Protein AF-A0A925AYR2-F1 (afdb_monomer_lite)

Structure (mmCIF, N/CA/C/O backbone):
data_AF-A0A925AYR2-F1
#
_entry.id   AF-A0A925AYR2-F1
#
loop_
_atom_site.group_PDB
_atom_site.id
_atom_site.type_symbol
_atom_site.label_atom_id
_atom_site.label_alt_id
_atom_site.label_comp_id
_atom_site.label_asym_id
_atom_site.label_entity_id
_atom_site.label_seq_id
_atom_site.pdbx_PDB_ins_code
_atom_site.Cartn_x
_atom_site.Cartn_y
_atom_site.Cartn_z
_atom_site.occupancy
_atom_site.B_iso_or_equiv
_atom_site.auth_seq_id
_atom_site.auth_comp_id
_atom_site.auth_asym_id
_atom_site.auth_atom_id
_atom_site.pdbx_PDB_model_num
ATOM 1 N N . MET A 1 1 ? -39.531 -28.538 36.453 1.00 44.72 1 MET A N 1
ATOM 2 C CA . MET A 1 1 ? -38.332 -28.520 35.586 1.00 44.72 1 MET A CA 1
ATOM 3 C C . MET A 1 1 ? -38.176 -27.113 35.018 1.00 44.72 1 MET A C 1
ATOM 5 O O . MET A 1 1 ? -39.022 -26.696 34.241 1.00 44.72 1 MET A O 1
ATOM 9 N N . ARG A 1 2 ? -37.193 -26.327 35.484 1.00 46.81 2 ARG A N 1
ATOM 10 C CA . ARG A 1 2 ? -36.932 -24.980 34.941 1.00 46.81 2 ARG A CA 1
ATOM 11 C C . ARG A 1 2 ? -36.173 -25.132 33.625 1.00 46.81 2 ARG A C 1
ATOM 13 O O . ARG A 1 2 ? -35.114 -25.751 33.611 1.00 46.81 2 ARG A O 1
ATOM 20 N N . ASN A 1 3 ? -36.725 -24.578 32.551 1.00 52.91 3 ASN A N 1
ATOM 21 C CA . ASN A 1 3 ? -36.066 -24.491 31.253 1.00 52.91 3 ASN A CA 1
ATOM 22 C C . ASN A 1 3 ? -34.772 -23.679 31.442 1.00 52.91 3 ASN A C 1
ATOM 24 O O . ASN A 1 3 ? -34.843 -22.484 31.739 1.00 52.91 3 ASN A O 1
ATOM 28 N N . LYS A 1 4 ? -33.599 -24.326 31.373 1.00 63.66 4 LYS A N 1
ATOM 29 C CA . LYS A 1 4 ? -32.312 -23.621 31.384 1.00 63.66 4 LYS A CA 1
ATOM 30 C C . LYS A 1 4 ? -32.277 -22.777 30.114 1.00 63.66 4 LYS A C 1
ATOM 32 O O . LYS A 1 4 ? -32.121 -23.319 29.027 1.00 63.66 4 LYS A O 1
ATOM 37 N N . ARG A 1 5 ? -32.485 -21.464 30.242 1.00 74.88 5 ARG A N 1
ATOM 38 C CA . ARG A 1 5 ? -32.258 -20.534 29.134 1.00 74.88 5 ARG A CA 1
ATOM 39 C C . ARG A 1 5 ? -30.766 -20.588 28.815 1.00 74.88 5 ARG A C 1
ATOM 41 O O . ARG A 1 5 ? -29.964 -20.076 29.587 1.00 74.88 5 ARG A O 1
ATOM 48 N N . SER A 1 6 ? -30.402 -21.260 27.730 1.00 84.00 6 SER A N 1
ATOM 49 C CA . SER A 1 6 ? -29.038 -21.253 27.212 1.00 84.00 6 SER A CA 1
ATOM 50 C C . SER A 1 6 ? -28.764 -19.907 26.547 1.00 84.00 6 SER A C 1
ATOM 52 O O . SER A 1 6 ? -29.567 -19.436 25.738 1.00 84.00 6 SER A O 1
ATOM 54 N N . VAL A 1 7 ? -27.641 -19.286 26.890 1.00 90.50 7 VAL A N 1
ATOM 55 C CA . VAL A 1 7 ? -27.120 -18.092 26.214 1.00 90.50 7 VAL A CA 1
ATOM 56 C C . VAL A 1 7 ? -26.143 -18.574 25.149 1.00 90.50 7 VAL A C 1
ATOM 58 O O . VAL A 1 7 ? -25.320 -19.442 25.430 1.00 90.50 7 VAL A O 1
ATOM 61 N N . SER A 1 8 ? -26.269 -18.072 23.920 1.00 95.00 8 SER A N 1
ATOM 62 C CA . SER A 1 8 ? -25.309 -18.378 22.857 1.00 95.00 8 SER A CA 1
ATOM 63 C C . SER A 1 8 ? -23.965 -17.702 23.142 1.00 95.00 8 SER A C 1
ATOM 65 O O . SER A 1 8 ? -23.927 -16.645 23.769 1.00 95.00 8 SER A O 1
ATOM 67 N N . SER A 1 9 ? -22.867 -18.285 22.652 1.00 95.06 9 SER A N 1
ATOM 68 C CA . SER A 1 9 ? -21.530 -17.669 22.737 1.00 95.06 9 SER A CA 1
ATOM 69 C C . SER A 1 9 ? -21.530 -16.254 22.132 1.00 95.06 9 SER A C 1
ATOM 71 O O . SER A 1 9 ? -21.086 -15.318 22.788 1.00 95.06 9 SER A O 1
ATOM 73 N N . GLU A 1 10 ? -22.188 -16.056 20.984 1.00 95.56 10 GLU A N 1
ATOM 74 C CA . GLU A 1 10 ? -22.371 -14.736 20.351 1.00 95.56 10 GLU A CA 1
ATOM 75 C C . GLU A 1 10 ? -22.983 -13.685 21.290 1.00 95.56 10 GLU A C 1
ATOM 77 O O . GLU A 1 10 ? -22.582 -12.527 21.287 1.00 95.56 10 GLU A O 1
ATOM 82 N N . MET A 1 11 ? -23.936 -14.080 22.138 1.00 97.31 11 MET A N 1
ATOM 83 C CA . MET A 1 11 ? -24.585 -13.162 23.076 1.00 97.31 11 MET A CA 1
ATOM 84 C C . MET A 1 11 ? -23.671 -12.800 24.257 1.00 97.31 11 MET A C 1
ATOM 86 O O . MET A 1 11 ? -23.804 -11.717 24.824 1.00 97.31 11 MET A O 1
ATOM 90 N N . VAL A 1 12 ? -22.735 -13.681 24.629 1.00 96.81 12 VAL A N 1
ATOM 91 C CA . VAL A 1 12 ? -21.686 -13.364 25.612 1.00 96.81 12 VAL A CA 1
ATOM 92 C C . VAL A 1 12 ? -20.699 -12.361 25.018 1.00 96.81 12 VAL A C 1
ATOM 94 O O . VAL A 1 12 ? -20.336 -11.413 25.707 1.00 96.81 12 VAL A O 1
ATOM 97 N N . HIS A 1 13 ? -20.321 -12.522 23.746 1.00 96.06 13 HIS A N 1
ATOM 98 C CA . HIS A 1 13 ? -19.435 -11.589 23.034 1.00 96.06 13 HIS A CA 1
ATOM 99 C C . HIS A 1 13 ? -20.092 -10.211 22.917 1.00 96.06 13 HIS A C 1
ATOM 101 O O . HIS A 1 13 ? -19.559 -9.238 23.442 1.00 96.06 13 HIS A O 1
ATOM 107 N N . ALA A 1 14 ? -21.330 -10.157 22.413 1.00 94.94 14 ALA A N 1
ATOM 108 C CA . ALA A 1 14 ? -22.112 -8.922 22.352 1.00 94.94 14 ALA A CA 1
ATOM 109 C C . ALA A 1 14 ? -22.287 -8.263 23.732 1.00 94.94 14 ALA A C 1
ATOM 111 O O . ALA A 1 14 ? -22.350 -7.043 23.843 1.00 94.94 14 ALA A O 1
ATOM 112 N N . TRP A 1 15 ? -22.368 -9.040 24.816 1.00 97.62 15 TRP A N 1
ATOM 113 C CA . TRP A 1 15 ? -22.421 -8.481 26.168 1.00 97.62 15 TRP A CA 1
ATOM 114 C C . TRP A 1 15 ? -21.085 -7.885 26.621 1.00 97.62 15 TRP A C 1
ATOM 116 O O . TRP A 1 15 ? -21.092 -6.804 27.211 1.00 97.62 15 TRP A O 1
ATOM 126 N N . VAL A 1 16 ? -19.959 -8.549 26.339 1.00 96.62 16 VAL A N 1
ATOM 127 C CA . VAL A 1 16 ? -18.615 -8.023 26.636 1.00 96.62 16 VAL A CA 1
ATOM 128 C C . VAL A 1 16 ? -18.348 -6.728 25.863 1.00 96.62 16 VAL A C 1
ATOM 130 O O . VAL A 1 16 ? -17.791 -5.796 26.442 1.00 96.62 16 VAL A O 1
ATOM 133 N N . ASP A 1 17 ? -18.831 -6.634 24.624 1.00 95.12 17 ASP A N 1
ATOM 134 C CA . ASP A 1 17 ? -18.668 -5.460 23.757 1.00 95.12 17 ASP A CA 1
ATOM 135 C C . ASP A 1 17 ? -19.675 -4.328 24.057 1.00 95.12 17 ASP A C 1
ATOM 137 O O . ASP A 1 17 ? -19.581 -3.232 23.507 1.00 95.12 17 ASP A O 1
ATOM 141 N N . GLY A 1 18 ? -20.631 -4.550 24.969 1.00 95.62 18 GLY A N 1
ATOM 142 C CA . GLY A 1 18 ? -21.661 -3.567 25.332 1.00 95.62 18 GLY A CA 1
ATOM 143 C C . GLY A 1 18 ? -22.832 -3.469 24.343 1.00 95.62 18 GLY A C 1
ATOM 144 O O . GLY A 1 18 ? -23.678 -2.583 24.471 1.00 95.62 18 GLY A O 1
ATOM 145 N N . GLU A 1 19 ? -22.927 -4.398 23.396 1.00 96.62 19 GLU A N 1
ATOM 146 C CA . GLU A 1 19 ? -23.924 -4.456 22.321 1.00 96.62 19 GLU A CA 1
ATOM 147 C C . GLU A 1 19 ? -25.152 -5.330 22.651 1.00 96.62 19 GLU A C 1
ATOM 149 O O . GLU A 1 19 ? -26.115 -5.378 21.890 1.00 96.62 19 GLU A O 1
ATOM 154 N N . ALA A 1 20 ? -25.188 -5.990 23.814 1.00 92.25 20 ALA A N 1
ATOM 155 C CA . ALA A 1 20 ? -26.293 -6.882 24.206 1.00 92.25 20 ALA A CA 1
ATOM 156 C C . ALA A 1 20 ? -27.657 -6.189 24.453 1.00 92.25 20 ALA A C 1
ATOM 158 O O . ALA A 1 20 ? -28.663 -6.869 24.692 1.00 92.25 20 ALA A O 1
ATOM 159 N N . GLY A 1 21 ? -27.714 -4.853 24.427 1.00 95.19 21 GLY A N 1
ATOM 160 C CA . GLY A 1 21 ? -28.950 -4.071 24.535 1.00 95.19 21 GLY A CA 1
ATOM 161 C C . GLY A 1 21 ? -29.776 -4.393 25.787 1.00 95.19 21 GLY A C 1
ATOM 162 O O . GLY A 1 21 ? -29.254 -4.487 26.899 1.00 95.19 21 GLY A O 1
ATOM 163 N N . GLU A 1 22 ? -31.086 -4.594 25.615 1.00 95.75 22 GLU A N 1
ATOM 164 C CA . GLU A 1 22 ? -32.018 -4.890 26.718 1.00 95.75 22 GLU A CA 1
ATOM 165 C C . GLU A 1 22 ? -31.696 -6.200 27.456 1.00 95.75 22 GLU A C 1
ATOM 167 O O . GLU A 1 22 ? -32.029 -6.356 28.633 1.00 95.75 22 GLU A O 1
ATOM 172 N N . ARG A 1 23 ? -31.002 -7.137 26.796 1.00 93.38 23 ARG A N 1
ATOM 173 C CA . ARG A 1 23 ? -30.657 -8.450 27.361 1.00 93.38 23 ARG A CA 1
ATOM 174 C C . ARG A 1 23 ? -29.412 -8.423 28.245 1.00 93.38 23 ARG A C 1
ATOM 176 O O . ARG A 1 23 ? -29.106 -9.434 28.875 1.00 93.38 23 ARG A O 1
ATOM 183 N N . ALA A 1 24 ? -28.711 -7.293 28.346 1.00 95.62 24 ALA A N 1
ATOM 184 C CA . ALA A 1 24 ? -27.443 -7.205 29.066 1.00 95.62 24 ALA A CA 1
ATOM 185 C C . ALA A 1 24 ? -27.543 -7.620 30.546 1.00 95.62 24 ALA A C 1
ATOM 187 O O . ALA A 1 24 ? -26.638 -8.273 31.063 1.00 95.62 24 ALA A O 1
ATOM 188 N N . LYS A 1 25 ? -28.651 -7.294 31.229 1.00 95.81 25 LYS A N 1
ATOM 189 C CA . LYS A 1 25 ? -28.865 -7.674 32.640 1.00 95.81 25 LYS A CA 1
ATOM 190 C C . LYS A 1 25 ? -29.043 -9.182 32.818 1.00 95.81 25 LYS A C 1
ATOM 192 O O . LYS A 1 25 ? -28.482 -9.757 33.748 1.00 95.81 25 LYS A O 1
ATOM 197 N N . ASP A 1 26 ? -29.784 -9.813 31.913 1.00 94.94 26 ASP A N 1
ATOM 198 C CA . ASP A 1 26 ? -30.033 -11.255 31.945 1.00 94.94 26 ASP A CA 1
ATOM 199 C C . ASP A 1 26 ? -28.749 -12.041 31.660 1.00 94.94 26 ASP A C 1
ATOM 201 O O . ASP A 1 26 ? -28.459 -13.027 32.338 1.00 94.94 26 ASP A O 1
ATOM 205 N N . VAL A 1 27 ? -27.952 -11.583 30.688 1.00 95.75 27 VAL A N 1
ATOM 206 C CA . VAL A 1 27 ? -26.654 -12.190 30.357 1.00 95.75 27 VAL A CA 1
ATOM 207 C C . VAL A 1 27 ? -25.672 -12.013 31.512 1.00 95.75 27 VAL A C 1
ATOM 209 O O . VAL A 1 27 ? -25.052 -12.991 31.913 1.00 95.75 27 VAL A O 1
ATOM 212 N N . ALA A 1 28 ? -25.597 -10.824 32.120 1.00 96.88 28 ALA A N 1
ATOM 213 C CA . ALA A 1 28 ? -24.744 -10.581 33.285 1.00 96.88 28 ALA A CA 1
ATOM 214 C C . ALA A 1 28 ? -25.071 -11.523 34.455 1.00 96.88 28 ALA A C 1
ATOM 216 O O . ALA A 1 28 ? -24.169 -12.096 35.064 1.00 96.88 28 ALA A O 1
ATOM 217 N N . ALA A 1 29 ? -26.361 -11.727 34.746 1.00 96.25 29 ALA A N 1
ATOM 218 C CA . ALA A 1 29 ? -26.791 -12.649 35.791 1.00 96.25 29 ALA A CA 1
ATOM 219 C C . ALA A 1 29 ? -26.418 -14.105 35.473 1.00 96.25 29 ALA A C 1
ATOM 221 O O . ALA A 1 29 ? -26.069 -14.859 36.379 1.00 96.25 29 ALA A O 1
ATOM 222 N N . LEU A 1 30 ? -26.477 -14.518 34.205 1.00 95.25 30 LEU A N 1
ATOM 223 C CA . LEU A 1 30 ? -26.103 -15.873 33.794 1.00 95.25 30 LEU A CA 1
ATOM 224 C C . LEU A 1 30 ? -24.587 -16.082 33.802 1.00 95.25 30 LEU A C 1
ATOM 226 O O . LEU A 1 30 ? -24.137 -17.090 34.336 1.00 95.25 30 LEU A O 1
ATOM 230 N N . VAL A 1 31 ? -23.808 -15.115 33.311 1.00 96.19 31 VAL A N 1
ATOM 231 C CA . VAL A 1 31 ? -22.338 -15.143 33.368 1.00 96.19 31 VAL A CA 1
ATOM 232 C C . VAL A 1 31 ? -21.866 -15.256 34.817 1.00 96.19 31 VAL A C 1
ATOM 234 O O . VAL A 1 31 ? -21.030 -16.099 35.105 1.00 96.19 31 VAL A O 1
ATOM 237 N N . ALA A 1 32 ? -22.462 -14.505 35.750 1.00 96.31 32 ALA A N 1
ATOM 238 C CA . ALA A 1 32 ? -22.082 -14.540 37.165 1.00 96.31 32 ALA A CA 1
ATOM 239 C C . ALA A 1 32 ? -22.350 -15.888 37.866 1.00 96.31 32 ALA A C 1
ATOM 241 O O . ALA A 1 32 ? -21.735 -16.177 38.889 1.00 96.31 32 ALA A O 1
ATOM 242 N N . ASN A 1 33 ? -23.278 -16.695 37.344 1.00 95.50 33 ASN A N 1
ATOM 243 C CA . ASN A 1 33 ? -23.689 -17.962 37.954 1.00 95.50 33 ASN A CA 1
ATOM 244 C C . ASN A 1 33 ? -23.162 -19.202 37.210 1.00 95.50 33 ASN A C 1
ATOM 246 O O . ASN A 1 33 ? -23.318 -20.314 37.715 1.00 95.50 33 ASN A O 1
ATOM 250 N N . ASP A 1 34 ? -22.565 -19.037 36.026 1.00 95.50 34 ASP A N 1
ATOM 251 C CA . ASP A 1 34 ? -22.045 -20.129 35.202 1.00 95.50 34 ASP A CA 1
ATOM 252 C C . ASP A 1 34 ? -20.531 -19.951 34.954 1.00 95.50 34 ASP A C 1
ATOM 254 O O . ASP A 1 34 ? -20.123 -19.063 34.193 1.00 95.50 34 ASP A O 1
ATOM 258 N N . PRO A 1 35 ? -19.675 -20.803 35.557 1.00 95.81 35 PRO A N 1
ATOM 259 C CA . PRO A 1 35 ? -18.225 -20.740 35.380 1.00 95.81 35 PRO A CA 1
ATOM 260 C C . PRO A 1 35 ? -17.769 -20.859 33.922 1.00 95.81 35 PRO A C 1
ATOM 262 O O . PRO A 1 35 ? -16.756 -20.267 33.551 1.00 95.81 35 PRO A O 1
ATOM 265 N N . ALA A 1 36 ? -18.504 -21.592 33.078 1.00 94.69 36 ALA A N 1
ATOM 266 C CA . ALA A 1 36 ? -18.146 -21.748 31.671 1.00 94.69 36 ALA A CA 1
ATOM 267 C C . ALA A 1 36 ? -18.370 -20.444 30.892 1.00 94.69 36 ALA A C 1
ATOM 269 O O . ALA A 1 36 ? -17.519 -20.045 30.097 1.00 94.69 36 ALA A O 1
ATOM 270 N N . LEU A 1 37 ? -19.476 -19.743 31.168 1.00 95.25 37 LEU A N 1
ATOM 271 C CA . LEU A 1 37 ? -19.758 -18.429 30.581 1.00 95.25 37 LEU A CA 1
ATOM 272 C C . LEU A 1 37 ? -18.805 -17.351 31.115 1.00 95.25 37 LEU A C 1
ATOM 274 O O . LEU A 1 37 ? -18.424 -16.457 30.362 1.00 95.25 37 LEU A O 1
ATOM 278 N N . THR A 1 38 ? -18.377 -17.453 32.378 1.00 97.25 38 THR A N 1
ATOM 279 C CA . THR A 1 38 ? -17.332 -16.581 32.945 1.00 97.25 38 THR A CA 1
ATOM 280 C C . THR A 1 38 ? -16.008 -16.761 32.201 1.00 97.25 38 THR A C 1
ATOM 282 O O . THR A 1 38 ? -15.443 -15.787 31.712 1.00 97.25 38 THR A O 1
ATOM 285 N N . ALA A 1 39 ? -15.556 -18.007 32.020 1.00 96.00 39 ALA A N 1
ATOM 286 C CA . ALA A 1 39 ? -14.320 -18.310 31.296 1.00 96.00 39 ALA A CA 1
ATOM 287 C C . ALA A 1 39 ? -14.367 -17.901 29.810 1.00 96.00 39 ALA A C 1
ATOM 289 O O . ALA A 1 39 ? -13.337 -17.591 29.212 1.00 96.00 39 ALA A O 1
ATOM 290 N N . GLU A 1 40 ? -15.547 -17.918 29.187 1.00 95.62 40 GLU A N 1
ATOM 291 C CA . GLU A 1 40 ? -15.751 -17.365 27.845 1.00 95.62 40 GLU A CA 1
ATOM 292 C C . GLU A 1 40 ? -15.632 -15.836 27.843 1.00 95.62 40 GLU A C 1
ATOM 294 O O . GLU A 1 40 ? -14.850 -15.290 27.069 1.00 95.62 40 GLU A O 1
ATOM 299 N N . ALA A 1 41 ? -16.339 -15.146 28.742 1.00 97.06 41 ALA A N 1
ATOM 300 C CA . ALA A 1 41 ? -16.278 -13.690 28.843 1.00 97.06 41 ALA A CA 1
ATOM 301 C C . ALA A 1 41 ? -14.850 -13.185 29.120 1.00 97.06 41 ALA A C 1
ATOM 303 O O . ALA A 1 41 ? -14.414 -12.199 28.525 1.00 97.06 41 ALA A O 1
ATOM 304 N N . ASP A 1 42 ? -14.098 -13.877 29.977 1.00 96.44 42 ASP A N 1
ATOM 305 C CA . ASP A 1 42 ? -12.712 -13.520 30.283 1.00 96.44 42 ASP A CA 1
ATOM 306 C C . ASP A 1 42 ? -11.771 -13.767 29.099 1.00 96.44 42 ASP A C 1
ATOM 308 O O . ASP A 1 42 ? -10.870 -12.962 28.862 1.00 96.44 42 ASP A O 1
ATOM 312 N N . ARG A 1 43 ? -12.002 -14.814 28.293 1.00 95.25 43 ARG A N 1
ATOM 313 C CA . ARG A 1 43 ? -11.262 -15.012 27.036 1.00 95.25 43 ARG A CA 1
ATOM 314 C C . ARG A 1 43 ? -11.476 -13.849 26.074 1.00 95.25 43 ARG A C 1
ATOM 316 O O . ARG A 1 43 ? -10.491 -13.302 25.590 1.00 95.25 43 ARG A O 1
ATOM 323 N N . VAL A 1 44 ? -12.724 -13.425 25.866 1.00 94.31 44 VAL A N 1
ATOM 324 C CA . VAL A 1 44 ? -13.041 -12.280 24.992 1.00 94.31 44 VAL A CA 1
ATOM 325 C C . VAL A 1 44 ? -12.370 -11.002 25.501 1.00 94.31 44 VAL A C 1
ATOM 327 O O . VAL A 1 44 ? -11.708 -10.309 24.731 1.00 94.31 44 VAL A O 1
ATOM 330 N N . ARG A 1 45 ? -12.446 -10.718 26.810 1.00 96.19 45 ARG A N 1
ATOM 331 C CA . ARG A 1 45 ? -11.782 -9.548 27.418 1.00 96.19 45 ARG A CA 1
ATOM 332 C C . ARG A 1 45 ? -10.269 -9.571 27.238 1.00 96.19 45 ARG A C 1
ATOM 334 O O . ARG A 1 45 ? -9.687 -8.546 26.895 1.00 96.19 45 ARG A O 1
ATOM 341 N N . ASN A 1 46 ? -9.638 -10.722 27.451 1.00 92.19 46 ASN A N 1
ATOM 342 C CA . ASN A 1 46 ? -8.191 -10.869 27.316 1.00 92.19 46 ASN A CA 1
ATOM 343 C C . ASN A 1 46 ? -7.745 -10.718 25.857 1.00 92.19 46 ASN A C 1
ATOM 345 O O . ASN A 1 46 ? -6.754 -10.040 25.591 1.00 92.19 46 ASN A O 1
ATOM 349 N N . THR A 1 47 ? -8.493 -11.281 24.904 1.00 90.81 47 THR A N 1
ATOM 350 C CA . THR A 1 47 ? -8.244 -11.075 23.470 1.00 90.81 47 THR A CA 1
ATOM 351 C C . THR A 1 47 ? -8.417 -9.607 23.084 1.00 90.81 47 THR A C 1
ATOM 353 O O . THR A 1 47 ? -7.553 -9.053 22.409 1.00 90.81 47 THR A O 1
ATOM 356 N N . GLY A 1 48 ? -9.471 -8.942 23.567 1.00 88.31 48 GLY A N 1
ATOM 357 C CA . GLY A 1 48 ? -9.682 -7.510 23.347 1.00 88.31 48 GLY A CA 1
ATOM 358 C C . GLY A 1 48 ? -8.561 -6.644 23.934 1.00 88.31 48 GLY A C 1
ATOM 359 O O . GLY A 1 48 ? -8.101 -5.707 23.285 1.00 88.31 48 GLY A O 1
ATOM 360 N N . ALA A 1 49 ? -8.064 -6.982 25.127 1.00 86.69 49 ALA A N 1
ATOM 361 C CA . ALA A 1 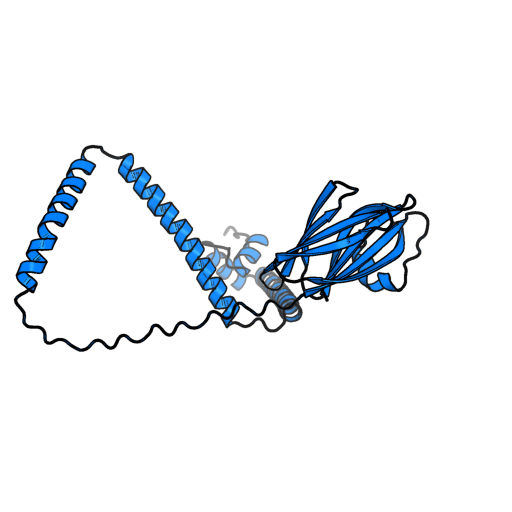49 ? -6.928 -6.301 25.746 1.00 86.69 49 ALA A CA 1
ATOM 362 C C . ALA A 1 49 ? -5.627 -6.495 24.950 1.00 86.69 49 ALA A C 1
ATOM 364 O O . ALA A 1 49 ? -4.885 -5.534 24.758 1.00 86.69 49 ALA A O 1
ATOM 365 N N . ALA A 1 50 ? -5.374 -7.703 24.438 1.00 84.62 50 ALA A N 1
ATOM 366 C CA . ALA A 1 50 ? -4.212 -7.987 23.596 1.00 84.62 50 ALA A CA 1
ATOM 367 C C . ALA A 1 50 ? -4.259 -7.213 22.268 1.00 84.62 50 ALA A C 1
ATOM 369 O O . ALA A 1 50 ? -3.265 -6.603 21.882 1.00 84.62 50 ALA A O 1
ATOM 370 N N . LEU A 1 51 ? -5.422 -7.173 21.606 1.00 80.62 51 LEU A N 1
ATOM 371 C CA . LEU A 1 51 ? -5.619 -6.383 20.387 1.00 80.62 51 LEU A CA 1
ATOM 372 C C . LEU A 1 51 ? -5.429 -4.888 20.649 1.00 80.62 51 LEU A C 1
ATOM 374 O O . LEU A 1 51 ? -4.759 -4.217 19.870 1.00 80.62 51 LEU A O 1
ATOM 378 N N . ARG A 1 52 ? -5.967 -4.370 21.762 1.00 81.69 52 ARG A N 1
ATOM 379 C CA . ARG A 1 52 ? -5.753 -2.975 22.161 1.00 81.69 52 ARG A CA 1
ATOM 380 C C . ARG A 1 52 ? -4.268 -2.679 22.375 1.00 81.69 52 ARG A C 1
ATOM 382 O O . ARG A 1 52 ? -3.802 -1.684 21.848 1.00 81.69 52 ARG A O 1
ATOM 389 N N . SER A 1 53 ? -3.528 -3.556 23.057 1.00 78.44 53 SER A N 1
ATOM 390 C CA . SER A 1 53 ? -2.077 -3.393 23.237 1.00 78.44 53 SER A CA 1
ATOM 391 C C . SER A 1 53 ? -1.340 -3.352 21.901 1.00 78.44 53 SER A C 1
ATOM 393 O O . SER A 1 53 ? -0.536 -2.459 21.690 1.00 78.44 53 SER A O 1
ATOM 395 N N . MET A 1 54 ? -1.652 -4.258 20.967 1.00 75.62 54 MET A N 1
ATOM 396 C CA . MET A 1 54 ? -1.037 -4.259 19.631 1.00 75.62 54 MET A CA 1
ATOM 397 C C . MET A 1 54 ? -1.330 -2.971 1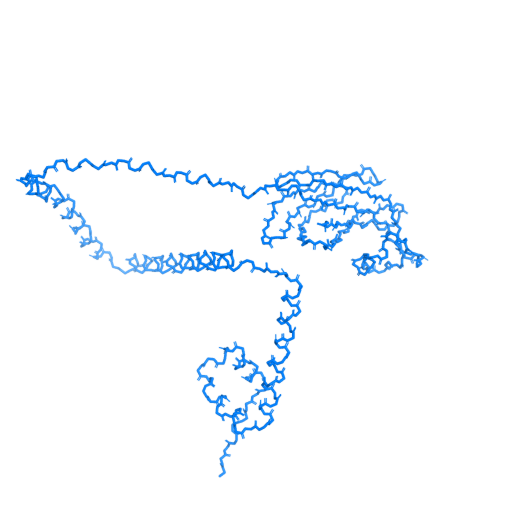8.851 1.00 75.62 54 MET A C 1
ATOM 399 O O . MET A 1 54 ? -0.475 -2.483 18.116 1.00 75.62 54 MET A O 1
ATOM 403 N N . VAL A 1 55 ? -2.540 -2.425 18.998 1.00 76.12 55 VAL A N 1
ATOM 404 C CA . VAL A 1 55 ? -2.929 -1.155 18.375 1.00 76.12 55 VAL A CA 1
ATOM 405 C C . VAL A 1 55 ? -2.222 0.024 19.042 1.00 76.12 55 VAL A C 1
ATOM 407 O O . VAL A 1 55 ? -1.714 0.885 18.331 1.00 76.12 55 VAL A O 1
ATOM 410 N N . ASP A 1 56 ? -2.153 0.060 20.371 1.00 76.75 56 ASP A N 1
ATOM 411 C CA . ASP A 1 56 ? -1.481 1.125 21.123 1.00 76.75 56 ASP A CA 1
ATOM 412 C C . ASP A 1 56 ? 0.034 1.127 20.841 1.00 76.75 56 ASP A C 1
ATOM 414 O O . ASP A 1 56 ? 0.611 2.182 20.571 1.00 76.75 56 ASP A O 1
ATOM 418 N N . ASP A 1 57 ? 0.660 -0.054 20.792 1.00 75.69 57 ASP A N 1
ATOM 419 C CA . ASP A 1 57 ? 2.069 -0.231 20.420 1.00 75.69 57 ASP A CA 1
ATOM 420 C C . ASP A 1 57 ? 2.330 0.192 18.963 1.00 75.69 57 ASP A C 1
ATOM 422 O O . ASP A 1 57 ? 3.386 0.740 18.647 1.00 75.69 57 ASP A O 1
ATOM 426 N N . GLY A 1 58 ? 1.361 -0.033 18.067 1.00 69.81 58 GLY A N 1
ATOM 427 C CA . GLY A 1 58 ? 1.459 0.321 16.650 1.00 69.81 58 GLY A CA 1
ATOM 428 C C . GLY A 1 58 ? 1.149 1.787 16.325 1.00 69.81 58 GLY A C 1
ATOM 429 O O . GLY A 1 58 ? 1.687 2.318 15.355 1.00 69.81 58 GLY A O 1
ATOM 430 N N . MET A 1 59 ? 0.289 2.457 17.100 1.00 68.44 59 MET A N 1
ATOM 431 C CA . MET A 1 59 ? -0.162 3.829 16.817 1.00 68.44 59 MET A CA 1
ATOM 432 C C . MET A 1 59 ? 0.661 4.917 17.520 1.00 68.44 59 MET A C 1
ATOM 434 O O . MET A 1 59 ? 0.502 6.097 17.197 1.00 68.44 59 MET A O 1
ATOM 438 N N . GLY A 1 60 ? 1.565 4.546 18.433 1.00 66.31 60 GLY A N 1
ATOM 439 C CA . GLY A 1 60 ? 2.353 5.501 19.210 1.00 66.31 60 GLY A CA 1
ATOM 440 C C . GLY A 1 60 ? 1.482 6.378 20.127 1.00 66.31 60 GLY A C 1
ATOM 441 O O . GLY A 1 60 ? 0.274 6.167 20.249 1.00 66.31 60 GLY A O 1
ATOM 442 N N . PRO A 1 61 ? 2.066 7.375 20.815 1.00 60.69 61 PRO A N 1
ATOM 443 C CA . PRO A 1 61 ? 1.314 8.266 21.691 1.00 60.69 61 PRO A CA 1
ATOM 444 C C . PRO A 1 61 ? 0.343 9.129 20.872 1.00 60.69 61 PRO A C 1
ATOM 446 O O . PRO A 1 61 ? 0.714 10.156 20.303 1.00 60.69 61 PRO A O 1
ATOM 449 N N . VAL A 1 62 ? -0.922 8.712 20.814 1.00 58.38 62 VAL A N 1
ATOM 450 C CA . VAL A 1 62 ? -1.999 9.499 20.212 1.00 58.38 62 VAL A CA 1
ATOM 451 C C . VAL A 1 62 ? -2.309 10.669 21.141 1.00 58.38 62 VAL A C 1
ATOM 453 O O . VAL A 1 62 ? -2.785 10.466 22.257 1.00 58.38 62 VAL A O 1
ATOM 456 N N . ASP A 1 63 ? -2.047 11.898 20.689 1.00 54.12 63 ASP A N 1
ATOM 457 C CA . ASP A 1 63 ? -2.334 13.099 21.474 1.00 54.12 63 ASP A CA 1
ATOM 458 C C . ASP A 1 63 ? -3.851 13.190 21.772 1.00 54.12 63 ASP A C 1
ATOM 460 O O . ASP A 1 63 ? -4.666 13.347 20.845 1.00 54.12 63 ASP A O 1
ATOM 464 N N . PRO A 1 64 ? -4.267 13.077 23.049 1.00 57.69 64 PRO A N 1
ATOM 465 C CA . PRO A 1 64 ? -5.675 12.991 23.427 1.00 57.69 64 PRO A CA 1
ATOM 466 C C . PRO A 1 64 ? -6.469 14.240 23.031 1.00 57.69 64 PRO A C 1
ATOM 468 O O . PRO A 1 64 ? -7.676 14.147 22.788 1.00 57.69 64 PRO A O 1
ATOM 471 N N . LEU A 1 65 ? -5.821 15.402 22.906 1.00 58.59 65 LEU A N 1
ATOM 472 C CA . LEU A 1 65 ? -6.485 16.638 22.489 1.00 58.59 65 LEU A CA 1
ATOM 473 C C . LEU A 1 65 ? -6.996 16.551 21.047 1.00 58.59 65 LEU A C 1
ATOM 475 O O . LEU A 1 65 ? -8.136 16.935 20.776 1.00 58.59 65 LEU A O 1
ATOM 479 N N . ILE A 1 66 ? -6.211 15.974 20.135 1.00 56.25 66 ILE A N 1
ATOM 480 C CA . ILE A 1 66 ? -6.590 15.840 18.721 1.00 56.25 66 ILE A CA 1
ATOM 481 C C . ILE A 1 66 ? -7.724 14.819 18.564 1.00 56.25 66 ILE A C 1
ATOM 483 O O . ILE A 1 66 ? -8.681 15.057 17.819 1.00 56.25 66 ILE A O 1
ATOM 487 N N . ALA A 1 67 ? -7.669 13.711 19.309 1.00 54.81 67 ALA A N 1
ATOM 488 C CA . ALA A 1 67 ? -8.722 12.697 19.308 1.00 54.81 67 ALA A CA 1
ATOM 489 C C . ALA A 1 67 ? -10.060 13.256 19.827 1.00 54.81 67 ALA A C 1
ATOM 491 O O . ALA A 1 67 ? -11.103 13.063 19.198 1.00 54.81 67 ALA A O 1
ATOM 492 N N . VAL A 1 68 ? -10.043 14.020 20.925 1.00 59.66 68 VAL A N 1
ATOM 493 C CA . VAL A 1 68 ? -11.252 14.636 21.500 1.00 59.66 68 VAL A CA 1
ATOM 494 C C . VAL A 1 68 ? -11.838 15.708 20.578 1.00 59.66 68 VAL A C 1
ATOM 496 O O . VAL A 1 68 ? -13.061 15.779 20.431 1.00 59.66 68 VAL A O 1
ATOM 499 N N . ILE A 1 69 ? -11.003 16.516 19.916 1.00 63.94 69 ILE A N 1
ATOM 500 C CA . ILE A 1 69 ? -11.467 17.509 18.934 1.00 63.94 69 ILE A CA 1
ATOM 501 C C . ILE A 1 69 ? -12.153 16.814 17.750 1.00 63.94 69 ILE A C 1
ATOM 503 O O . ILE A 1 69 ? -13.257 17.215 17.377 1.00 63.94 69 ILE A O 1
ATOM 507 N N . ARG A 1 70 ? -11.583 15.721 17.222 1.00 61.72 70 ARG A N 1
ATOM 508 C CA . ARG A 1 70 ? -12.211 14.931 16.147 1.00 61.72 70 ARG A CA 1
ATOM 509 C C . ARG A 1 70 ? -13.527 14.296 16.568 1.00 61.72 70 ARG A C 1
ATOM 511 O O . ARG A 1 70 ? -14.482 14.347 15.801 1.00 61.72 70 ARG A O 1
ATOM 518 N N . ILE A 1 71 ? -13.612 13.740 17.777 1.00 58.47 71 ILE A N 1
ATOM 519 C CA . ILE A 1 71 ? -14.866 13.175 18.295 1.00 58.47 71 ILE A CA 1
ATOM 520 C C . ILE A 1 71 ? -15.927 14.275 18.416 1.00 58.47 71 ILE A C 1
ATOM 522 O O . ILE A 1 71 ? -17.067 14.076 18.002 1.00 58.47 71 ILE A O 1
ATOM 526 N N . ARG A 1 72 ? -15.565 15.470 18.905 1.00 57.62 72 ARG A N 1
ATOM 527 C CA . ARG A 1 72 ? -16.486 16.617 18.961 1.00 57.62 72 ARG A CA 1
ATOM 528 C C . ARG A 1 72 ? -16.941 17.066 17.571 1.00 57.62 72 ARG A C 1
ATOM 530 O O . ARG A 1 72 ? -18.128 17.330 17.402 1.00 57.62 72 ARG A O 1
ATOM 537 N N . GLN A 1 73 ? -16.045 17.097 16.584 1.00 61.50 73 GLN A N 1
ATOM 538 C CA . GLN A 1 73 ? -16.380 17.420 15.191 1.00 61.50 73 GLN A CA 1
ATOM 539 C C . GLN A 1 73 ? -17.278 16.352 14.549 1.00 61.50 73 GLN A C 1
ATOM 541 O O . GLN A 1 73 ? -18.273 16.692 13.916 1.00 61.50 73 GLN A O 1
ATOM 546 N N . LEU A 1 74 ? -17.003 15.064 14.773 1.00 62.31 74 LEU A N 1
ATOM 547 C CA . LEU A 1 74 ? -17.836 13.954 14.299 1.00 62.31 74 LEU A CA 1
ATOM 548 C C . LEU A 1 74 ? -19.233 13.973 14.925 1.00 62.31 74 LEU A C 1
ATOM 550 O O . LEU A 1 74 ? -20.222 13.782 14.214 1.00 62.31 74 LEU A O 1
ATOM 554 N N . ILE A 1 75 ? -19.327 14.255 16.229 1.00 58.47 75 ILE A N 1
ATOM 555 C CA . ILE A 1 75 ? -20.603 14.424 16.936 1.00 58.47 75 ILE A CA 1
ATOM 556 C C . ILE A 1 75 ? -21.352 15.650 16.408 1.00 58.47 75 ILE A C 1
ATOM 558 O O . ILE A 1 75 ? -22.564 15.566 16.219 1.00 58.47 75 ILE A O 1
ATOM 562 N N . ALA A 1 76 ? -20.670 16.770 16.150 1.00 55.56 76 ALA A N 1
ATOM 563 C CA . ALA A 1 76 ? -21.284 17.957 15.554 1.00 55.56 76 ALA A CA 1
ATOM 564 C C . ALA A 1 76 ? -21.835 17.649 14.153 1.00 55.56 76 ALA A C 1
ATOM 566 O O . ALA A 1 76 ? -23.001 17.920 13.885 1.00 55.56 76 ALA A O 1
ATOM 567 N N . HIS A 1 77 ? -21.061 16.955 13.318 1.00 53.69 77 HIS A N 1
ATOM 568 C CA . HIS A 1 77 ? -21.460 16.602 11.957 1.00 53.69 77 HIS A CA 1
ATOM 569 C C . HIS A 1 77 ? -22.605 15.570 11.910 1.00 53.69 77 HIS A C 1
ATOM 571 O O . HIS A 1 77 ? -23.526 15.679 11.097 1.00 53.69 77 HIS A O 1
ATOM 577 N N . HIS A 1 78 ? -22.618 14.594 12.826 1.00 57.19 78 HIS A N 1
ATOM 578 C CA . HIS A 1 78 ? -23.747 13.666 12.976 1.00 57.19 78 HIS A CA 1
ATOM 579 C C . HIS A 1 78 ? -24.990 14.358 13.539 1.00 57.19 78 HIS A C 1
ATOM 581 O O . HIS A 1 78 ? -26.103 14.073 13.089 1.00 57.19 78 HIS A O 1
ATOM 587 N N . LYS A 1 79 ? -24.831 15.293 14.485 1.00 50.09 79 LYS A N 1
ATOM 588 C CA . LYS A 1 79 ? -25.944 16.107 14.986 1.00 50.09 79 LYS A CA 1
ATOM 589 C C . LYS A 1 79 ? -26.512 17.005 13.899 1.00 50.09 79 LYS A C 1
ATOM 591 O O . LYS A 1 79 ? -27.727 17.076 13.813 1.00 50.09 79 LYS A O 1
ATOM 596 N N . GLU A 1 80 ? -25.695 17.608 13.043 1.00 53.09 80 GLU A N 1
ATOM 597 C CA . GLU A 1 80 ? -26.162 18.406 11.904 1.00 53.09 80 GLU A CA 1
ATOM 598 C C . GLU A 1 80 ? -26.931 17.557 10.896 1.00 53.09 80 GLU A C 1
ATOM 600 O O . GLU A 1 80 ? -28.043 17.924 10.535 1.00 53.09 80 GLU A O 1
ATOM 605 N N . ARG A 1 81 ? -26.431 16.376 10.512 1.00 57.81 81 ARG A N 1
ATOM 606 C CA . ARG A 1 81 ? -27.179 15.464 9.625 1.00 57.81 81 ARG A CA 1
ATOM 607 C C . ARG A 1 81 ? -28.483 14.966 10.245 1.00 57.81 81 ARG A C 1
ATOM 609 O O . ARG A 1 81 ? -29.498 14.896 9.560 1.00 57.81 81 ARG A O 1
ATOM 616 N N . THR A 1 82 ? -28.485 14.667 11.542 1.00 58.44 82 THR A N 1
ATOM 617 C CA . THR A 1 82 ? -29.690 14.200 12.247 1.00 58.44 82 THR A CA 1
ATOM 618 C C . THR A 1 82 ? -30.680 15.341 12.486 1.00 58.44 82 THR A C 1
ATOM 620 O O . THR A 1 82 ? -31.887 15.133 12.411 1.00 58.44 82 THR A O 1
ATOM 623 N N . PHE A 1 83 ? -30.194 16.551 12.762 1.00 65.31 83 PHE A N 1
ATOM 624 C CA . PHE A 1 83 ? -31.014 17.740 12.977 1.00 65.31 83 PHE A CA 1
ATOM 625 C C . PHE A 1 83 ? -31.595 18.242 11.661 1.00 65.31 83 PHE A C 1
ATOM 627 O O . PHE A 1 83 ? -32.799 18.437 11.599 1.00 65.31 83 PHE A O 1
ATOM 634 N N . LEU A 1 84 ? -30.793 18.345 10.597 1.00 61.22 84 LEU A N 1
ATOM 635 C CA . LEU A 1 84 ? -31.262 18.658 9.245 1.00 61.22 84 LEU A CA 1
ATOM 636 C C . LEU A 1 84 ? -32.207 17.579 8.716 1.00 61.22 84 LEU A C 1
ATOM 638 O O . LEU A 1 84 ? -33.216 17.921 8.116 1.00 61.22 84 LEU A O 1
ATOM 642 N N . GLY A 1 85 ? -31.950 16.298 8.997 1.00 62.50 85 GLY A N 1
ATOM 643 C CA . GLY A 1 85 ? -32.873 15.207 8.673 1.00 62.50 85 GLY A CA 1
ATOM 644 C C . GLY A 1 85 ? -34.213 15.328 9.406 1.00 62.50 85 GLY A C 1
ATOM 645 O O . GLY A 1 85 ? -35.263 15.197 8.783 1.00 62.50 85 GLY A O 1
ATOM 646 N N . LYS A 1 86 ? -34.193 15.660 10.706 1.00 66.56 86 LYS A N 1
ATOM 647 C CA . LYS A 1 86 ? -35.402 15.911 11.514 1.00 66.56 86 LYS A CA 1
ATOM 648 C C . LYS A 1 86 ? -36.126 17.204 11.126 1.00 66.56 86 LYS A C 1
ATOM 650 O O . LYS A 1 86 ? -37.348 17.257 11.203 1.00 66.56 86 LYS A O 1
ATOM 655 N N . LEU A 1 87 ? -35.401 18.237 10.698 1.00 65.00 87 LEU A N 1
ATOM 656 C CA . LEU A 1 87 ? -35.967 19.489 10.191 1.00 65.00 87 LEU A CA 1
ATOM 657 C C . LEU A 1 87 ? -36.582 19.295 8.814 1.00 65.00 87 LEU A C 1
ATOM 659 O O . LEU A 1 87 ? -37.674 19.788 8.583 1.00 65.00 87 LEU A O 1
ATOM 663 N N . ALA A 1 88 ? -35.926 18.552 7.925 1.00 67.31 88 ALA A N 1
ATOM 664 C CA . ALA A 1 88 ? -36.460 18.216 6.614 1.00 67.31 88 ALA A CA 1
ATOM 665 C C . ALA A 1 88 ? -37.711 17.339 6.737 1.00 67.31 88 ALA A C 1
ATOM 667 O O . ALA A 1 88 ? -38.694 17.601 6.049 1.00 67.31 88 ALA A O 1
ATOM 668 N N . SER A 1 89 ? -37.722 16.362 7.654 1.00 59.28 89 SER A N 1
ATOM 669 C CA . SER A 1 89 ? -38.916 15.550 7.904 1.00 59.28 89 SER A CA 1
ATOM 670 C C . SER A 1 89 ? -40.039 16.378 8.534 1.00 59.28 89 SER A C 1
ATOM 672 O O . SER A 1 89 ? -41.163 16.319 8.045 1.00 59.28 89 SER A O 1
ATOM 674 N N . TRP A 1 90 ? -39.735 17.224 9.528 1.00 67.94 90 TRP A N 1
ATOM 675 C CA . TRP A 1 90 ? -40.699 18.169 10.109 1.00 67.94 90 TRP A CA 1
ATOM 676 C C . TRP A 1 90 ? -41.254 19.140 9.061 1.00 67.94 90 TRP A C 1
ATOM 678 O O . TRP A 1 90 ? -42.452 19.400 9.034 1.00 67.94 90 TRP A O 1
ATOM 688 N N . TRP A 1 91 ? -40.418 19.639 8.149 1.00 59.25 91 TRP A N 1
ATOM 689 C CA . TRP A 1 91 ? -40.844 20.558 7.094 1.00 59.25 91 TRP A CA 1
ATOM 690 C C . TRP A 1 91 ? -41.654 19.864 5.998 1.00 59.25 91 TRP A C 1
ATOM 692 O O . TRP A 1 91 ? -42.616 20.437 5.479 1.00 59.25 91 TRP A O 1
ATOM 702 N N . SER A 1 92 ? -41.350 18.598 5.710 1.00 64.44 92 SER A N 1
ATOM 703 C CA . SER A 1 92 ? -42.206 17.761 4.870 1.00 64.44 92 SER A CA 1
ATOM 704 C C . SER A 1 92 ? -43.560 17.501 5.541 1.00 64.44 92 SER A C 1
ATOM 706 O O . SER A 1 92 ? -44.594 17.665 4.901 1.00 64.44 92 SER A O 1
ATOM 708 N N . ASP A 1 93 ? -43.602 17.250 6.852 1.00 58.16 93 ASP A N 1
ATOM 709 C CA . ASP A 1 93 ? -44.860 17.051 7.583 1.00 58.16 93 ASP A CA 1
ATOM 710 C C . ASP A 1 93 ? -45.709 18.330 7.628 1.00 58.16 93 ASP A C 1
ATOM 712 O O . ASP A 1 93 ? -46.918 18.285 7.393 1.00 58.16 93 ASP A O 1
ATOM 716 N N . VAL A 1 94 ? -45.085 19.493 7.841 1.00 57.09 94 VAL A N 1
ATOM 717 C CA . VAL A 1 94 ? -45.779 20.793 7.866 1.00 57.09 94 VAL A CA 1
ATOM 718 C C . VAL A 1 94 ? -46.348 21.166 6.496 1.00 57.09 94 VAL A C 1
ATOM 720 O O . VAL A 1 94 ? -47.433 21.738 6.415 1.00 57.09 94 VAL A O 1
ATOM 723 N N . THR A 1 95 ? -45.657 20.838 5.404 1.00 60.62 95 THR A N 1
ATOM 724 C CA . THR A 1 95 ? -46.149 21.143 4.050 1.00 60.62 95 THR A CA 1
ATOM 725 C C . THR A 1 95 ? -47.231 20.173 3.576 1.00 60.62 95 THR A C 1
ATOM 727 O O . THR A 1 95 ? -48.097 20.571 2.793 1.00 60.62 95 THR A O 1
ATOM 730 N N . THR A 1 96 ? -47.246 18.939 4.089 1.00 55.50 96 THR A N 1
ATOM 731 C CA . THR A 1 96 ? -48.227 17.917 3.691 1.00 55.50 96 THR A CA 1
ATOM 732 C C . THR A 1 96 ? -49.519 17.986 4.516 1.00 55.50 96 THR A C 1
ATOM 734 O O . THR A 1 96 ? -50.599 17.697 3.996 1.00 55.50 96 THR A O 1
ATOM 737 N N . PHE A 1 97 ? -49.465 18.460 5.768 1.00 50.00 97 PHE A N 1
ATOM 738 C CA . PHE A 1 97 ? -50.648 18.649 6.610 1.00 50.00 97 PHE A CA 1
ATOM 739 C C . PHE A 1 97 ? -51.132 20.112 6.631 1.00 50.00 97 PHE A C 1
ATOM 741 O O . PHE A 1 97 ? -50.737 20.932 7.453 1.00 50.00 97 PHE A O 1
ATOM 748 N N . ASN A 1 98 ? -52.156 20.372 5.808 1.00 50.50 98 ASN A N 1
ATOM 749 C CA . ASN A 1 98 ? -53.171 21.421 5.987 1.00 50.50 98 ASN A CA 1
ATOM 750 C C . ASN A 1 98 ? -52.825 22.845 5.474 1.00 50.50 98 ASN A C 1
ATOM 752 O O . ASN A 1 98 ? -52.344 23.713 6.204 1.00 50.50 98 ASN A O 1
ATOM 756 N N . ARG A 1 99 ? -53.260 23.164 4.238 1.00 55.19 99 ARG A N 1
ATOM 757 C CA . ARG A 1 99 ? -53.253 24.531 3.651 1.00 55.19 99 ARG A CA 1
ATOM 758 C C . ARG A 1 99 ? -53.907 25.607 4.540 1.00 55.19 99 ARG A C 1
ATOM 760 O O . ARG A 1 99 ? -53.639 26.789 4.357 1.00 55.19 99 ARG A O 1
ATOM 767 N N . ARG A 1 100 ? -54.753 25.221 5.503 1.00 51.72 100 ARG A N 1
ATOM 768 C CA . ARG A 1 100 ? -55.415 26.142 6.444 1.00 51.72 100 ARG A CA 1
ATOM 769 C C . ARG A 1 100 ? -54.525 26.585 7.615 1.00 51.72 100 ARG A C 1
ATOM 771 O O . ARG A 1 100 ? -54.769 27.657 8.156 1.00 51.72 100 ARG A O 1
ATOM 778 N N . ALA A 1 101 ? -53.478 25.835 7.969 1.00 53.03 101 ALA A N 1
ATOM 779 C CA . ALA A 1 101 ? -52.546 26.222 9.036 1.00 53.03 101 ALA A CA 1
ATOM 780 C C . ALA A 1 101 ? -51.549 27.310 8.584 1.00 53.03 101 ALA A C 1
ATOM 782 O O . ALA A 1 101 ? -51.178 28.181 9.371 1.00 53.03 101 ALA A O 1
ATOM 783 N N . PHE A 1 102 ? -51.198 27.339 7.292 1.00 50.16 102 PHE A N 1
ATOM 784 C CA . PHE A 1 102 ? -50.308 28.357 6.715 1.00 50.16 102 PHE A CA 1
ATOM 785 C C . PHE A 1 102 ? -50.873 29.784 6.779 1.00 50.16 102 PHE A C 1
ATOM 787 O O . PHE A 1 102 ? -50.108 30.734 6.938 1.00 50.16 102 PHE A O 1
ATOM 794 N N . ALA A 1 103 ? -52.199 29.952 6.737 1.00 54.88 103 ALA A N 1
ATOM 795 C CA . ALA A 1 103 ? -52.822 31.265 6.902 1.00 54.88 103 ALA A CA 1
ATOM 796 C C . ALA A 1 103 ? -52.599 31.841 8.316 1.00 54.88 103 ALA A C 1
ATOM 798 O O . ALA A 1 103 ? -52.395 33.042 8.463 1.00 54.88 103 ALA A O 1
ATOM 799 N N . GLY A 1 104 ? -52.563 30.992 9.351 1.00 50.91 104 GLY A N 1
ATOM 800 C CA . GLY A 1 104 ? -52.305 31.420 10.730 1.00 50.91 104 GLY A CA 1
ATOM 801 C C . GLY A 1 104 ? -50.850 31.833 10.974 1.00 50.91 104 GLY A C 1
ATOM 802 O O . GLY A 1 104 ? -50.596 32.839 11.633 1.00 50.91 104 GLY A O 1
ATOM 803 N N . VAL A 1 105 ? -49.889 31.107 10.392 1.00 54.97 105 VAL A N 1
ATOM 804 C CA . VAL A 1 105 ? -48.451 31.409 10.536 1.00 54.97 105 VAL A CA 1
ATOM 805 C C . VAL A 1 105 ? -48.063 32.684 9.778 1.00 54.97 105 VAL A C 1
ATOM 807 O O . VAL A 1 105 ? -47.282 33.485 10.289 1.00 54.97 105 VAL A O 1
ATOM 810 N N . ALA A 1 106 ? -48.659 32.935 8.609 1.00 55.88 106 ALA A N 1
ATOM 811 C CA . ALA A 1 106 ? -48.455 34.185 7.876 1.00 55.88 106 ALA A CA 1
ATOM 812 C C . ALA A 1 106 ? -48.998 35.409 8.641 1.00 55.88 106 ALA A C 1
ATOM 814 O O . ALA A 1 106 ? -48.341 36.447 8.681 1.00 55.88 106 ALA A O 1
ATOM 815 N N . VAL A 1 107 ? -50.150 35.279 9.314 1.00 54.00 107 VAL A N 1
ATOM 816 C CA . VAL A 1 107 ? -50.717 36.343 10.165 1.00 54.00 107 VAL A CA 1
ATOM 817 C C . VAL A 1 107 ? -49.857 36.584 11.413 1.00 54.00 107 VAL A C 1
ATOM 819 O O . VAL A 1 107 ? -49.644 37.735 11.788 1.00 54.00 107 VAL A O 1
ATOM 822 N N . ALA A 1 108 ? -49.288 35.535 12.016 1.00 54.78 108 ALA A N 1
ATOM 823 C CA . ALA A 1 108 ? -48.372 35.668 13.151 1.00 54.78 108 ALA A CA 1
ATOM 824 C C . ALA A 1 108 ? -47.039 36.344 12.767 1.00 54.78 108 ALA A C 1
ATOM 826 O O . ALA A 1 108 ? -46.553 37.198 13.508 1.00 54.78 108 ALA A O 1
ATOM 827 N N . MET A 1 109 ? -46.474 36.033 11.593 1.00 53.00 109 MET A N 1
ATOM 828 C CA . MET A 1 109 ? -45.276 36.722 11.092 1.00 53.00 109 MET A CA 1
ATOM 829 C C . MET A 1 109 ? -45.558 38.174 10.685 1.00 53.00 109 MET A C 1
ATOM 831 O O . MET A 1 109 ? -44.738 39.049 10.958 1.00 53.00 109 MET A O 1
ATOM 835 N N . ALA A 1 110 ? -46.732 38.463 10.114 1.00 54.06 110 ALA A N 1
ATOM 836 C CA . ALA A 1 110 ? -47.147 39.833 9.815 1.00 54.06 110 ALA A CA 1
ATOM 837 C C . ALA A 1 110 ? -47.348 40.671 11.095 1.00 54.06 110 ALA A C 1
ATOM 839 O O . ALA A 1 110 ? -46.945 41.830 11.136 1.00 54.06 110 ALA A O 1
ATOM 840 N N . LEU A 1 111 ? -47.885 40.081 12.170 1.00 52.75 111 LEU A N 1
ATOM 841 C CA . LEU A 1 111 ? -47.981 40.728 13.487 1.00 52.75 111 LEU A CA 1
ATOM 842 C C . LEU A 1 111 ? -46.611 40.906 14.169 1.00 52.75 111 LEU A C 1
ATOM 844 O O . LEU A 1 111 ? -46.398 41.914 14.841 1.00 52.75 111 LEU A O 1
ATOM 848 N N . GLY A 1 112 ? -45.664 39.985 13.962 1.00 48.22 112 GLY A N 1
ATOM 849 C CA . GLY A 1 112 ? -44.285 40.098 14.459 1.00 48.22 112 GLY A CA 1
ATOM 850 C C . GLY A 1 112 ? -43.456 41.187 13.765 1.00 48.22 112 GLY A C 1
ATOM 851 O O . GLY A 1 112 ? -42.655 41.861 14.407 1.00 48.22 112 GLY A O 1
ATOM 852 N N . ALA A 1 113 ? -43.681 41.424 12.470 1.00 54.84 113 ALA A N 1
ATOM 853 C CA . ALA A 1 113 ? -43.004 42.492 11.730 1.00 54.84 113 ALA A CA 1
ATOM 854 C C . ALA A 1 113 ? -43.494 43.902 12.122 1.00 54.84 113 ALA A C 1
ATOM 856 O O . ALA A 1 113 ? -42.732 44.864 12.040 1.00 54.84 113 ALA A O 1
ATOM 857 N N . VAL A 1 114 ? -44.742 44.031 12.591 1.00 53.69 114 VAL A N 1
ATOM 858 C CA . VAL A 1 114 ? -45.328 45.315 13.026 1.00 53.69 114 VAL A CA 1
ATOM 859 C C . VAL A 1 114 ? -45.044 45.621 14.507 1.00 53.69 114 VAL A C 1
ATOM 861 O O . VAL A 1 114 ? -45.070 46.784 14.905 1.00 53.69 114 VAL A O 1
ATOM 864 N N . SER A 1 115 ? -44.708 44.625 15.335 1.00 51.75 115 SER A N 1
ATOM 865 C CA . SER A 1 115 ? -44.359 44.844 16.749 1.00 51.75 115 SER A CA 1
ATOM 866 C C . SER A 1 115 ? -42.909 45.298 16.969 1.00 51.75 115 SER A C 1
ATOM 868 O O . SER A 1 115 ? -42.632 45.981 17.957 1.00 51.75 115 SER A O 1
ATOM 870 N N . ALA A 1 116 ? -41.992 45.008 16.038 1.00 51.22 116 ALA A N 1
ATOM 871 C CA . ALA A 1 116 ? -40.579 45.378 16.164 1.00 51.22 116 ALA A CA 1
ATOM 872 C C . ALA A 1 116 ? -40.322 46.906 16.245 1.00 51.22 116 ALA A C 1
ATOM 874 O O . ALA A 1 116 ? -39.563 47.321 17.124 1.00 51.22 116 ALA A O 1
ATOM 875 N N . PRO A 1 117 ? -40.969 47.783 15.447 1.00 54.28 117 PRO A N 1
ATOM 876 C CA . PRO A 1 117 ? -40.763 49.231 15.562 1.00 54.28 117 PRO A CA 1
ATOM 877 C C . PRO A 1 117 ? -41.330 49.831 16.860 1.00 54.28 117 PRO A C 1
ATOM 879 O O . PRO A 1 117 ? -40.777 50.793 17.391 1.00 54.28 117 PRO A O 1
ATOM 882 N N . LEU A 1 118 ? -42.413 49.258 17.402 1.00 49.00 118 LEU A N 1
ATOM 883 C CA . LEU A 1 118 ? -43.071 49.770 18.608 1.00 49.00 118 LEU A CA 1
ATOM 884 C C . LEU A 1 118 ? -42.233 49.500 19.871 1.00 49.00 118 LEU A C 1
ATOM 886 O O . LEU A 1 118 ? -42.147 50.355 20.749 1.00 49.00 118 LEU A O 1
ATOM 890 N N . VAL A 1 119 ? -41.560 48.346 19.938 1.00 54.81 119 VAL A N 1
ATOM 891 C CA . VAL A 1 119 ? -40.641 48.004 21.039 1.00 54.81 119 VAL A CA 1
ATOM 892 C C . VAL A 1 119 ? -39.403 48.905 21.022 1.00 54.81 119 VAL A C 1
ATOM 894 O O . VAL A 1 119 ? -38.992 49.389 22.075 1.00 54.81 119 VAL A O 1
ATOM 897 N N . VAL A 1 120 ? -38.862 49.220 19.839 1.00 55.03 120 VAL A N 1
ATOM 898 C CA . VAL A 1 120 ? -37.731 50.156 19.689 1.00 55.03 120 VAL A CA 1
ATOM 899 C C . VAL A 1 120 ? -38.126 51.588 20.081 1.00 55.03 120 VAL A C 1
ATOM 901 O O . VAL A 1 120 ? -37.347 52.280 20.734 1.00 55.03 120 VAL A O 1
ATOM 904 N N . TYR A 1 121 ? -39.354 52.025 19.776 1.00 58.56 121 TYR A N 1
ATOM 905 C CA . TYR A 1 121 ? -39.850 53.350 20.172 1.00 58.56 121 TYR A CA 1
ATOM 906 C C . TYR A 1 121 ? -40.091 53.478 21.688 1.00 58.56 121 TYR A C 1
ATOM 908 O O . TYR A 1 121 ? -39.830 54.531 22.268 1.00 58.56 121 TYR A O 1
ATOM 916 N N . VAL A 1 122 ? -40.540 52.407 22.355 1.00 57.97 122 VAL A N 1
ATOM 917 C CA . VAL A 1 122 ? -40.765 52.403 23.813 1.00 57.97 122 VAL A CA 1
ATOM 918 C C . VAL A 1 122 ? -39.457 52.233 24.601 1.00 57.97 122 VAL A C 1
ATOM 920 O O . VAL A 1 122 ? -39.311 52.846 25.657 1.00 57.97 122 VAL A O 1
ATOM 923 N N . MET A 1 123 ? -38.468 51.493 24.084 1.00 53.34 123 MET A N 1
ATOM 924 C CA . MET A 1 123 ? -37.135 51.383 24.707 1.00 53.34 123 MET A CA 1
ATOM 925 C C . MET A 1 123 ? -36.213 52.588 24.443 1.00 53.34 123 MET A C 1
ATOM 927 O O . MET A 1 123 ? -35.247 52.786 25.176 1.00 53.34 123 MET A O 1
ATOM 931 N N . GLY A 1 124 ? -36.523 53.443 23.463 1.00 45.16 124 GLY A N 1
ATOM 932 C CA . GLY A 1 124 ? -35.732 54.633 23.113 1.00 45.16 124 GLY A CA 1
ATOM 933 C C . GLY A 1 124 ? -35.801 55.814 24.095 1.00 45.16 124 GLY A C 1
ATOM 934 O O . GLY A 1 124 ? -35.266 56.877 23.792 1.00 45.16 124 GLY A O 1
ATOM 935 N N . ARG A 1 125 ? -36.464 55.674 25.253 1.00 50.16 125 ARG A N 1
ATOM 936 C CA . ARG A 1 125 ? -36.595 56.746 26.265 1.00 50.16 125 ARG A CA 1
ATOM 937 C C . ARG A 1 125 ? -35.831 56.522 27.567 1.00 50.16 125 ARG A C 1
ATOM 939 O O . ARG A 1 125 ? -35.839 57.399 28.425 1.00 50.16 125 ARG A O 1
ATOM 946 N N . SER A 1 126 ? -35.151 55.393 27.712 1.00 44.03 126 SER A N 1
ATOM 947 C CA . SER A 1 126 ? -34.226 55.164 28.820 1.00 44.03 126 SER A CA 1
ATOM 948 C C . SER A 1 126 ? -32.836 55.642 28.421 1.00 44.03 126 SER A C 1
ATOM 950 O O . SER A 1 126 ? -32.163 55.007 27.613 1.00 44.03 126 SER A O 1
ATOM 952 N N . SER A 1 127 ? -32.433 56.778 28.985 1.00 55.44 127 SER A N 1
ATOM 953 C CA . SER A 1 127 ? -31.067 57.291 28.972 1.00 55.44 127 SER A CA 1
ATOM 954 C C . SER A 1 127 ? -30.101 56.194 29.418 1.00 55.44 127 SER A C 1
ATOM 956 O O . SER A 1 127 ? -30.020 55.885 30.604 1.00 55.44 127 SER A O 1
ATOM 958 N N . PHE A 1 128 ? -29.384 55.601 28.470 1.00 45.47 128 PHE A N 1
ATOM 959 C CA . PHE A 1 128 ? -28.226 54.771 28.758 1.00 45.47 128 PHE A CA 1
ATOM 960 C C . PHE A 1 128 ? -26.987 55.544 28.329 1.00 45.47 128 PHE A C 1
ATOM 962 O O . PHE A 1 128 ? -26.825 55.901 27.161 1.00 45.47 128 PHE A O 1
ATOM 969 N N . GLU A 1 129 ? -26.155 55.849 29.321 1.00 46.88 129 GLU A N 1
ATOM 970 C CA . GLU A 1 129 ? -24.792 56.328 29.141 1.00 46.88 129 GLU A CA 1
ATOM 971 C C . GLU A 1 129 ? -24.052 55.455 28.114 1.00 46.88 129 GLU A C 1
ATOM 973 O O . GLU A 1 129 ? -24.199 54.227 28.128 1.00 46.88 129 GLU A O 1
ATOM 978 N N . PRO A 1 130 ? -23.234 56.050 27.232 1.00 41.44 130 PRO A N 1
ATOM 979 C CA . PRO A 1 130 ? -22.389 55.285 26.336 1.00 41.44 130 PRO A CA 1
ATOM 980 C C . PRO A 1 130 ? -21.277 54.631 27.161 1.00 41.44 130 PRO A C 1
ATOM 982 O O . PRO A 1 130 ? -20.220 55.215 27.395 1.00 41.44 130 PRO A O 1
ATOM 985 N N . ALA A 1 131 ? -21.504 53.394 27.603 1.00 46.56 131 ALA A N 1
ATOM 986 C CA . ALA A 1 131 ? -20.410 52.519 27.981 1.00 46.56 131 ALA A CA 1
ATOM 987 C C . ALA A 1 131 ? -19.545 52.329 26.731 1.00 46.56 131 ALA A C 1
ATOM 989 O O . ALA A 1 131 ? -19.980 51.759 25.729 1.00 46.56 131 ALA A O 1
ATOM 990 N N . VAL A 1 132 ? -18.334 52.877 26.787 1.00 48.06 132 VAL A N 1
ATOM 991 C CA . VAL A 1 132 ? -17.285 52.722 25.785 1.00 48.06 132 VAL A CA 1
ATOM 992 C C . VAL A 1 132 ? -16.952 51.232 25.710 1.00 48.06 132 VAL A C 1
ATOM 994 O O . VAL A 1 132 ? -16.113 50.724 26.451 1.00 48.06 132 VAL A O 1
ATOM 997 N N . LEU A 1 133 ? -17.665 50.501 24.854 1.00 43.47 133 LEU A N 1
ATOM 998 C CA . LEU A 1 133 ? -17.325 49.136 24.491 1.00 43.47 133 LEU A CA 1
ATOM 999 C C . LEU A 1 133 ? -16.062 49.218 23.644 1.00 43.47 133 LEU A C 1
ATOM 1001 O O . LEU A 1 133 ? -16.101 49.460 22.440 1.00 43.47 133 LEU A O 1
ATOM 1005 N N . SER A 1 134 ? -14.935 49.062 24.335 1.00 46.28 134 SER A N 1
ATOM 1006 C CA . SER A 1 134 ? -13.667 48.652 23.759 1.00 46.28 134 SER A CA 1
ATOM 1007 C C . SER A 1 134 ? -13.948 47.534 22.757 1.00 46.28 134 SER A C 1
ATOM 1009 O O . SER A 1 134 ? -14.349 46.430 23.128 1.00 46.28 134 SER A O 1
ATOM 1011 N N . THR A 1 135 ? -13.787 47.847 21.473 1.00 46.72 135 THR A N 1
ATOM 1012 C CA . THR A 1 135 ? -13.549 46.869 20.419 1.00 46.72 135 THR A CA 1
ATOM 1013 C C . THR A 1 135 ? -12.293 46.106 20.810 1.00 46.72 135 THR A C 1
ATOM 1015 O O . THR A 1 135 ? -11.184 46.480 20.431 1.00 46.72 135 THR A O 1
ATOM 1018 N N . ALA A 1 136 ? -12.466 45.064 21.622 1.00 48.16 136 ALA A N 1
ATOM 1019 C CA . ALA A 1 136 ? -11.503 43.994 21.729 1.00 48.16 136 ALA A CA 1
ATOM 1020 C C . ALA A 1 136 ? -11.342 43.474 20.304 1.00 48.16 136 ALA A C 1
ATOM 1022 O O . ALA A 1 136 ? -12.260 42.870 19.744 1.00 48.16 136 ALA A O 1
ATOM 1023 N N . ALA A 1 137 ? -10.216 43.837 19.689 1.00 52.66 137 ALA A N 1
ATOM 1024 C CA . ALA A 1 137 ? -9.756 43.241 18.458 1.00 52.66 137 ALA A CA 1
ATOM 1025 C C . ALA A 1 137 ? -9.936 41.735 18.629 1.00 52.66 137 ALA A C 1
ATOM 1027 O O . ALA A 1 137 ? -9.399 41.158 19.576 1.00 52.66 137 ALA A O 1
ATOM 1028 N N . ALA A 1 138 ? -10.779 41.139 17.784 1.00 52.81 138 ALA A N 1
ATOM 1029 C CA . ALA A 1 138 ? -10.836 39.701 17.658 1.00 52.81 138 ALA A CA 1
ATOM 1030 C C . ALA A 1 138 ? -9.410 39.289 17.316 1.00 52.81 138 ALA A C 1
ATOM 1032 O O . ALA A 1 138 ? -8.934 39.546 16.207 1.00 52.81 138 ALA A O 1
ATOM 1033 N N . ASP A 1 139 ? -8.722 38.783 18.337 1.00 44.19 139 ASP A N 1
ATOM 1034 C CA . ASP A 1 139 ? -7.399 38.213 18.253 1.00 44.19 139 ASP A CA 1
ATOM 1035 C C . ASP A 1 139 ? -7.539 37.112 17.218 1.00 44.19 139 ASP A C 1
ATOM 1037 O O . ASP A 1 139 ? -8.131 36.056 17.458 1.00 44.19 139 ASP A O 1
ATOM 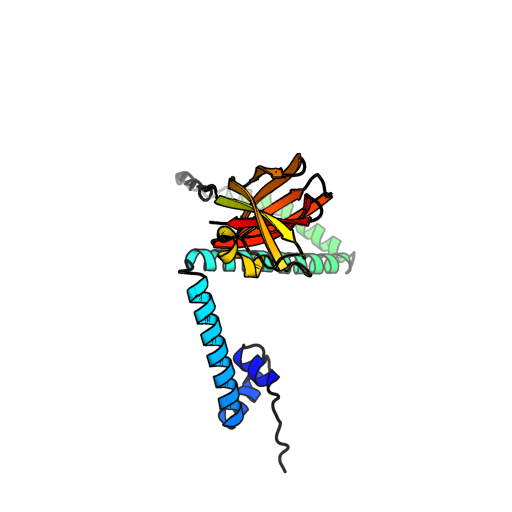1041 N N . THR A 1 140 ? -7.173 37.470 15.990 1.00 51.56 140 THR A N 1
ATOM 1042 C CA . THR A 1 140 ? -7.230 36.597 14.837 1.00 51.56 140 THR A CA 1
ATOM 1043 C C . THR A 1 140 ? -6.089 35.655 15.107 1.00 51.56 140 THR A C 1
ATOM 1045 O O . THR A 1 140 ? -4.960 35.914 14.703 1.00 51.56 140 THR A O 1
ATOM 1048 N N . THR A 1 141 ? -6.371 34.630 15.911 1.00 45.56 141 THR A N 1
ATOM 1049 C CA . THR A 1 141 ? -5.465 33.525 16.153 1.00 45.56 141 THR A CA 1
ATOM 1050 C C . THR A 1 141 ? -5.243 32.965 14.769 1.00 45.56 141 THR A C 1
ATOM 1052 O O . THR A 1 141 ? -6.122 32.327 14.188 1.00 45.56 141 THR A O 1
ATOM 1055 N N . SER A 1 142 ? -4.123 33.365 14.183 1.00 43.56 142 SER A N 1
ATOM 1056 C CA . SER A 1 142 ? -3.666 32.944 12.884 1.00 43.56 142 SER A CA 1
ATOM 1057 C C . SER A 1 142 ? -3.719 31.431 12.929 1.00 43.56 142 SER A C 1
ATOM 1059 O O . SER A 1 142 ? -2.963 30.793 13.660 1.00 43.56 142 SER A O 1
ATOM 1061 N N . TYR A 1 143 ? -4.687 30.859 12.215 1.00 49.09 143 TYR A N 1
ATOM 1062 C CA . TYR A 1 143 ? -4.664 29.455 11.873 1.00 49.09 143 TYR A CA 1
ATOM 1063 C C . TYR A 1 143 ? -3.360 29.276 11.109 1.00 49.09 143 TYR A C 1
ATOM 1065 O O . TYR A 1 143 ? -3.257 29.658 9.947 1.00 49.09 143 TYR A O 1
ATOM 1073 N N . VAL A 1 144 ? -2.328 28.818 11.812 1.00 48.31 144 VAL A N 1
ATOM 1074 C CA . VAL A 1 144 ? -1.118 28.310 11.193 1.00 48.31 144 VAL A CA 1
ATOM 1075 C C . VAL A 1 144 ? -1.599 27.020 10.539 1.00 48.31 144 VAL A C 1
ATOM 1077 O O . VAL A 1 144 ? -1.924 26.086 11.282 1.00 48.31 144 VAL A O 1
ATOM 1080 N N . PRO A 1 145 ? -1.775 26.962 9.201 1.00 55.56 145 PRO A N 1
ATOM 1081 C CA . PRO A 1 145 ? -2.057 25.687 8.565 1.00 55.56 145 PRO A CA 1
ATOM 1082 C C . PRO A 1 145 ? -0.975 24.726 9.042 1.00 55.56 145 PRO A C 1
ATOM 1084 O O . PRO A 1 145 ? 0.197 25.107 9.107 1.00 55.56 145 PRO A O 1
ATOM 1087 N N . ALA A 1 146 ? -1.393 23.539 9.492 1.00 55.75 146 ALA A N 1
ATOM 1088 C CA . ALA A 1 146 ? -0.476 22.491 9.908 1.00 55.75 146 ALA A CA 1
ATOM 1089 C C . ALA A 1 146 ? 0.649 22.437 8.875 1.00 55.75 146 ALA A C 1
ATOM 1091 O O . ALA A 1 146 ? 0.356 22.274 7.697 1.00 55.75 146 ALA A O 1
ATOM 1092 N N . SER A 1 147 ? 1.878 22.708 9.325 1.00 52.94 147 SER A N 1
ATOM 1093 C CA . SER A 1 147 ? 3.063 22.827 8.479 1.00 52.94 147 SER A CA 1
ATOM 1094 C C . SER A 1 147 ? 3.043 21.704 7.446 1.00 52.94 147 SER A C 1
ATOM 1096 O O . SER A 1 147 ? 3.223 20.544 7.825 1.00 52.94 147 SER A O 1
ATOM 1098 N N . ASP A 1 148 ? 2.763 22.050 6.184 1.00 64.81 148 ASP A N 1
ATOM 1099 C CA . ASP A 1 148 ? 2.721 21.138 5.037 1.00 64.81 148 ASP A CA 1
ATOM 1100 C C . ASP A 1 148 ? 4.136 20.610 4.837 1.00 64.81 148 ASP A C 1
ATOM 1102 O O . ASP A 1 148 ? 4.956 21.150 4.098 1.00 64.81 148 ASP A O 1
ATOM 1106 N N . THR A 1 149 ? 4.475 19.600 5.627 1.00 82.12 149 THR A N 1
ATOM 1107 C CA . THR A 1 149 ? 5.805 19.019 5.612 1.00 82.12 149 THR A CA 1
ATOM 1108 C C . THR A 1 149 ? 5.809 18.061 4.440 1.00 82.12 149 THR A C 1
ATOM 1110 O O . THR A 1 149 ? 4.973 17.154 4.391 1.00 82.12 149 THR A O 1
ATOM 1113 N N . ALA A 1 150 ? 6.705 18.294 3.481 1.00 89.81 150 ALA A N 1
ATOM 1114 C CA . ALA A 1 150 ? 6.870 17.406 2.341 1.00 89.81 150 ALA A CA 1
ATOM 1115 C C . ALA A 1 150 ? 7.039 15.966 2.851 1.00 89.81 150 ALA A C 1
ATOM 1117 O O . ALA A 1 150 ? 7.853 15.700 3.741 1.00 89.81 150 ALA A O 1
ATOM 1118 N N . VAL A 1 151 ? 6.235 15.046 2.324 1.00 94.00 151 VAL A N 1
ATOM 1119 C CA . VAL A 1 151 ? 6.307 13.629 2.676 1.00 94.00 151 VAL A CA 1
ATOM 1120 C C . VAL A 1 151 ? 7.287 12.964 1.725 1.00 94.00 151 VAL A C 1
ATOM 1122 O O . VAL A 1 151 ? 7.148 13.079 0.510 1.00 94.00 151 VAL A O 1
ATOM 1125 N N . MET A 1 152 ? 8.270 12.257 2.275 1.00 97.12 152 MET A N 1
ATOM 1126 C CA . MET A 1 152 ? 9.228 11.504 1.475 1.00 97.12 152 MET A CA 1
ATOM 1127 C C . MET A 1 152 ? 8.609 10.173 1.047 1.00 97.12 152 MET A C 1
ATOM 1129 O O . MET A 1 152 ? 8.157 9.384 1.879 1.00 97.12 152 MET A O 1
ATOM 1133 N N . LEU A 1 153 ? 8.575 9.942 -0.261 1.00 97.69 153 LEU A N 1
ATOM 1134 C CA . LEU A 1 153 ? 8.167 8.686 -0.870 1.00 97.69 153 LEU A CA 1
ATOM 1135 C C . LEU A 1 153 ? 9.357 8.053 -1.575 1.00 97.69 153 LEU A C 1
ATOM 1137 O O . LEU A 1 153 ? 10.100 8.738 -2.274 1.00 97.69 153 LEU A O 1
ATOM 1141 N N . THR A 1 154 ? 9.478 6.740 -1.466 1.00 98.12 154 THR A N 1
ATOM 1142 C CA . THR A 1 154 ? 10.383 5.952 -2.295 1.00 98.12 154 THR A CA 1
ATOM 1143 C C . THR A 1 154 ? 9.561 5.079 -3.227 1.00 98.12 154 THR A C 1
ATOM 1145 O O . THR A 1 154 ? 8.792 4.225 -2.791 1.00 98.12 154 THR A O 1
ATOM 1148 N N . VAL A 1 155 ? 9.711 5.314 -4.525 1.00 97.88 155 VAL A N 1
ATOM 1149 C CA . VAL A 1 155 ? 9.050 4.578 -5.599 1.00 97.88 155 VAL A CA 1
ATOM 1150 C C . VAL A 1 155 ? 10.055 3.601 -6.194 1.00 97.88 155 VAL A C 1
ATOM 1152 O O . VAL A 1 155 ? 11.080 4.009 -6.735 1.00 97.88 155 VAL A O 1
ATOM 1155 N N . ARG A 1 156 ? 9.761 2.307 -6.093 1.00 98.25 156 ARG A N 1
ATOM 1156 C CA . ARG A 1 156 ? 10.547 1.219 -6.677 1.00 98.25 156 ARG A CA 1
ATOM 1157 C C . ARG A 1 156 ? 9.769 0.590 -7.821 1.00 98.25 156 ARG A C 1
ATOM 1159 O O . ARG A 1 156 ? 8.624 0.181 -7.648 1.00 98.25 156 ARG A O 1
ATOM 1166 N N . LEU A 1 157 ? 10.406 0.510 -8.978 1.00 97.75 157 LEU A N 1
ATOM 1167 C CA . LEU A 1 157 ? 9.900 -0.168 -10.163 1.00 97.75 157 LEU A CA 1
ATOM 1168 C C . LEU A 1 157 ? 10.456 -1.589 -10.148 1.00 97.75 157 LEU A C 1
ATOM 1170 O O . LEU A 1 157 ? 11.673 -1.780 -10.166 1.00 97.75 157 LEU A O 1
ATOM 1174 N N . VAL A 1 158 ? 9.574 -2.576 -10.058 1.00 97.81 158 VAL A N 1
ATOM 1175 C CA . VAL A 1 158 ? 9.927 -3.982 -9.855 1.00 97.81 158 VAL A CA 1
ATOM 1176 C C . VAL A 1 158 ? 9.424 -4.801 -11.034 1.00 97.81 158 VAL A C 1
ATOM 1178 O O . VAL A 1 158 ? 8.234 -4.776 -11.327 1.00 97.81 158 VAL A O 1
ATOM 1181 N N . SER A 1 159 ? 10.309 -5.545 -11.689 1.00 97.12 159 SER A N 1
ATOM 1182 C CA . SER A 1 159 ? 9.911 -6.568 -12.653 1.00 97.12 159 SER A CA 1
ATOM 1183 C C . SER A 1 159 ? 9.554 -7.845 -11.904 1.00 97.12 159 SER A C 1
ATOM 1185 O O . SER A 1 159 ? 10.362 -8.345 -11.118 1.00 97.12 159 SER A O 1
ATOM 1187 N N . ALA A 1 160 ? 8.340 -8.347 -12.109 1.00 97.00 160 ALA A N 1
ATOM 1188 C CA . ALA A 1 160 ? 7.858 -9.603 -11.556 1.00 97.00 160 ALA A CA 1
ATOM 1189 C C . ALA A 1 160 ? 7.852 -10.675 -12.653 1.00 97.00 160 ALA A C 1
ATOM 1191 O O . ALA A 1 160 ? 7.156 -10.538 -13.667 1.00 97.00 160 ALA A O 1
ATOM 1192 N N . ASN A 1 161 ? 8.601 -11.755 -12.426 1.00 95.81 161 ASN A N 1
ATOM 1193 C CA . ASN A 1 161 ? 8.759 -12.857 -13.372 1.00 95.81 161 ASN A CA 1
ATOM 1194 C C . ASN A 1 161 ? 8.289 -14.193 -12.768 1.00 95.81 161 ASN A C 1
ATOM 1196 O O . ASN A 1 161 ? 8.229 -14.361 -11.548 1.00 95.81 161 ASN A O 1
ATOM 1200 N N . ASP A 1 162 ? 7.937 -15.145 -13.631 1.00 95.75 162 ASP A N 1
ATOM 1201 C CA . ASP A 1 162 ? 7.467 -16.493 -13.280 1.00 95.75 162 ASP A CA 1
ATOM 1202 C C . ASP A 1 162 ? 8.497 -17.596 -13.597 1.00 95.75 162 ASP A C 1
ATOM 1204 O O . ASP A 1 162 ? 8.204 -18.789 -13.483 1.00 95.75 162 ASP A O 1
ATOM 1208 N N . ARG A 1 163 ? 9.703 -17.209 -14.035 1.00 94.25 163 ARG A N 1
ATOM 1209 C CA . ARG A 1 163 ? 10.719 -18.129 -14.573 1.00 94.25 163 ARG A CA 1
ATOM 1210 C C . ARG A 1 163 ? 11.788 -18.476 -13.555 1.00 94.25 163 ARG A C 1
ATOM 1212 O O . ARG A 1 163 ? 12.272 -19.609 -13.547 1.00 94.25 163 ARG A O 1
ATOM 1219 N N . ASP A 1 164 ? 12.177 -17.512 -12.729 1.00 93.19 164 ASP A N 1
ATOM 1220 C CA . ASP A 1 164 ? 13.152 -17.691 -11.666 1.00 93.19 164 ASP A CA 1
ATOM 1221 C C . ASP A 1 164 ? 12.544 -17.375 -10.299 1.00 93.19 164 ASP A C 1
ATOM 1223 O O . ASP A 1 164 ? 11.497 -16.747 -10.174 1.00 93.19 164 ASP A O 1
ATOM 1227 N N . SER A 1 165 ? 13.169 -17.895 -9.246 1.00 94.75 165 SER A N 1
ATOM 1228 C CA . SER A 1 165 ? 12.774 -17.618 -7.863 1.00 94.75 165 SER A CA 1
ATOM 1229 C C . SER A 1 165 ? 13.717 -16.611 -7.201 1.00 94.75 165 SER A C 1
ATOM 1231 O O . SER A 1 165 ? 13.939 -16.667 -5.986 1.00 94.75 165 SER A O 1
ATOM 1233 N N . VAL A 1 166 ? 14.392 -15.782 -8.002 1.00 96.19 166 VAL A N 1
ATOM 1234 C CA . VAL A 1 166 ? 15.416 -14.863 -7.509 1.00 96.19 166 VAL A CA 1
ATOM 1235 C C . VAL A 1 166 ? 14.729 -13.579 -7.067 1.00 96.19 166 VAL A C 1
ATOM 1237 O O . VAL A 1 166 ? 13.960 -12.976 -7.804 1.00 96.19 166 VAL A O 1
ATOM 1240 N N . ILE A 1 167 ? 14.999 -13.170 -5.829 1.00 96.69 167 ILE A N 1
ATOM 1241 C CA . ILE A 1 167 ? 14.509 -11.905 -5.283 1.00 96.69 167 ILE A CA 1
ATOM 1242 C C . ILE A 1 167 ? 15.719 -11.035 -4.979 1.00 96.69 167 ILE A C 1
ATOM 1244 O O . ILE A 1 167 ? 16.563 -11.406 -4.146 1.00 96.69 167 ILE A O 1
ATOM 1248 N N . ASP A 1 168 ? 15.776 -9.873 -5.624 1.00 96.69 168 ASP A N 1
ATOM 1249 C CA . ASP A 1 168 ? 16.817 -8.883 -5.383 1.00 96.69 168 ASP A CA 1
ATOM 1250 C C . ASP A 1 168 ? 16.918 -8.521 -3.900 1.00 96.69 168 ASP A C 1
ATOM 1252 O O . ASP A 1 168 ? 15.928 -8.391 -3.172 1.00 96.69 168 ASP A O 1
ATOM 1256 N N . THR A 1 169 ? 18.151 -8.345 -3.425 1.00 95.38 169 THR A N 1
ATOM 1257 C CA . THR A 1 169 ? 18.442 -8.091 -2.007 1.00 95.38 169 THR A CA 1
ATOM 1258 C C . THR A 1 169 ? 17.753 -6.833 -1.482 1.00 95.38 169 THR A C 1
ATOM 1260 O O . THR A 1 169 ? 17.279 -6.851 -0.346 1.00 95.38 169 THR A O 1
ATOM 1263 N N . GLY A 1 170 ? 17.625 -5.791 -2.310 1.00 92.00 170 GLY A N 1
ATOM 1264 C CA . GLY A 1 170 ? 16.909 -4.554 -1.976 1.00 92.00 170 GLY A CA 1
ATOM 1265 C C . GLY A 1 170 ? 15.395 -4.732 -1.810 1.00 92.00 170 GLY A C 1
ATOM 1266 O O . GLY A 1 170 ? 14.763 -3.972 -1.081 1.00 92.00 170 GLY A O 1
ATOM 1267 N N . LEU A 1 171 ? 14.814 -5.775 -2.407 1.00 95.69 171 LEU A N 1
ATOM 1268 C CA . LEU A 1 171 ? 13.376 -6.047 -2.359 1.00 95.69 171 LEU A CA 1
ATOM 1269 C C . LEU A 1 171 ? 12.981 -6.989 -1.221 1.00 95.69 171 LEU A C 1
ATOM 1271 O O . LEU A 1 171 ? 11.803 -7.092 -0.895 1.00 95.69 171 LEU A O 1
ATOM 1275 N N . ARG A 1 172 ? 13.940 -7.643 -0.553 1.00 94.31 172 ARG A N 1
ATOM 1276 C CA . ARG A 1 172 ? 13.658 -8.642 0.498 1.00 94.31 172 ARG A CA 1
ATOM 1277 C C . ARG A 1 172 ? 12.774 -8.120 1.626 1.00 94.31 172 ARG A C 1
ATOM 1279 O O . ARG A 1 172 ? 11.984 -8.885 2.168 1.00 94.31 172 ARG A O 1
ATOM 1286 N N . ARG A 1 173 ? 12.895 -6.834 1.973 1.00 92.75 173 ARG A N 1
ATOM 1287 C CA . ARG A 1 173 ? 12.074 -6.210 3.022 1.00 92.75 173 ARG A CA 1
ATOM 1288 C C . ARG A 1 173 ? 10.605 -6.071 2.611 1.00 92.75 173 ARG A C 1
ATOM 1290 O O . ARG A 1 173 ? 9.745 -6.172 3.475 1.00 92.75 173 ARG A O 1
ATOM 1297 N N . ILE A 1 174 ? 10.334 -5.870 1.322 1.00 94.12 174 ILE A N 1
ATOM 1298 C CA . ILE A 1 174 ? 8.984 -5.668 0.774 1.00 94.12 174 ILE A CA 1
ATOM 1299 C C . ILE A 1 174 ? 8.462 -6.884 -0.005 1.00 94.12 174 ILE A C 1
ATOM 1301 O O . ILE A 1 174 ? 7.346 -6.860 -0.508 1.00 94.12 174 ILE A O 1
ATOM 1305 N N . ALA A 1 175 ? 9.230 -7.974 -0.084 1.00 92.56 175 ALA A N 1
ATOM 1306 C CA . ALA A 1 175 ? 8.888 -9.162 -0.867 1.00 92.56 175 ALA A CA 1
ATOM 1307 C C . ALA A 1 175 ? 7.546 -9.796 -0.464 1.00 92.56 175 ALA A C 1
ATOM 1309 O O . ALA A 1 175 ? 6.832 -10.314 -1.317 1.00 92.56 175 ALA A O 1
ATOM 1310 N N . ALA A 1 176 ? 7.171 -9.718 0.818 1.00 91.00 176 ALA A N 1
ATOM 1311 C CA . ALA A 1 176 ? 5.866 -10.188 1.287 1.00 91.00 176 ALA A CA 1
ATOM 1312 C C . ALA A 1 176 ? 4.694 -9.365 0.712 1.00 91.00 176 ALA A C 1
ATOM 1314 O O . ALA A 1 176 ? 3.600 -9.894 0.513 1.00 91.00 176 ALA A O 1
ATOM 1315 N N . GLU A 1 177 ? 4.929 -8.085 0.420 1.00 92.06 177 GLU A N 1
ATOM 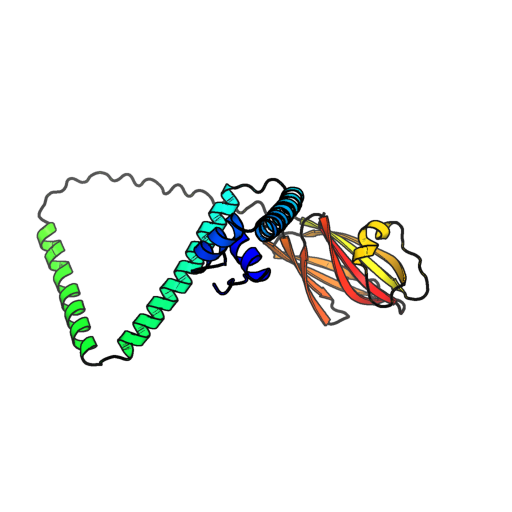1316 C CA . GLU A 1 177 ? 3.935 -7.139 -0.100 1.00 92.06 177 GLU A CA 1
ATOM 1317 C C . GLU A 1 177 ? 3.874 -7.129 -1.635 1.00 92.06 177 GLU A C 1
ATOM 1319 O O . GLU A 1 177 ? 2.858 -6.750 -2.213 1.00 92.06 177 GLU A O 1
ATOM 1324 N N . LEU A 1 178 ? 4.932 -7.600 -2.303 1.00 90.75 178 LEU A N 1
ATOM 1325 C CA . LEU A 1 178 ? 5.008 -7.757 -3.761 1.00 90.75 178 LEU A CA 1
ATOM 1326 C C . LEU A 1 178 ? 4.194 -8.950 -4.295 1.00 90.75 178 LEU A C 1
ATOM 1328 O O . LEU A 1 178 ? 4.284 -9.247 -5.479 1.00 90.75 178 LEU A O 1
ATOM 1332 N N . THR A 1 179 ? 3.410 -9.633 -3.451 1.00 80.56 179 THR A N 1
ATOM 1333 C CA . THR A 1 179 ? 2.728 -10.899 -3.760 1.00 80.56 179 THR A CA 1
ATOM 1334 C C . THR A 1 179 ? 1.737 -10.779 -4.922 1.00 80.56 179 THR A C 1
ATOM 1336 O O . THR A 1 179 ? 0.537 -10.573 -4.741 1.00 80.56 179 THR A O 1
ATOM 1339 N N . ARG A 1 180 ? 2.246 -10.974 -6.142 1.00 87.00 180 ARG A N 1
ATOM 1340 C CA . ARG A 1 180 ? 1.460 -11.061 -7.371 1.00 87.00 180 ARG A CA 1
ATOM 1341 C C . ARG A 1 180 ? 1.188 -12.530 -7.715 1.00 87.00 180 ARG A C 1
ATOM 1343 O O . ARG A 1 180 ? 2.117 -13.340 -7.694 1.00 87.00 180 ARG A O 1
ATOM 1350 N N . PRO A 1 181 ? -0.057 -12.911 -8.053 1.00 86.25 181 PRO A N 1
ATOM 1351 C CA . PRO A 1 181 ? -0.359 -14.277 -8.466 1.00 86.25 181 PRO A CA 1
ATOM 1352 C C . PRO A 1 181 ? 0.506 -14.712 -9.658 1.00 86.25 181 PRO A C 1
ATOM 1354 O O . PRO A 1 181 ? 0.492 -14.066 -10.702 1.00 86.25 181 PRO A O 1
ATOM 1357 N N . GLY A 1 182 ? 1.240 -15.815 -9.497 1.00 89.75 182 GLY A N 1
ATOM 1358 C CA . GLY A 1 182 ? 2.066 -16.416 -10.551 1.00 89.75 182 GLY A CA 1
ATOM 1359 C C . GLY A 1 182 ? 3.520 -15.939 -10.611 1.00 89.75 182 GLY A C 1
ATOM 1360 O O . GLY A 1 182 ? 4.322 -16.611 -11.245 1.00 89.75 182 GLY A O 1
ATOM 1361 N N . ALA A 1 183 ? 3.886 -14.855 -9.923 1.00 94.19 183 ALA A N 1
ATOM 1362 C CA . ALA A 1 183 ? 5.273 -14.398 -9.879 1.00 94.19 183 ALA A CA 1
ATOM 1363 C C . ALA A 1 183 ? 6.085 -15.171 -8.827 1.00 94.19 183 ALA A C 1
ATOM 1365 O O . ALA A 1 183 ? 5.659 -15.323 -7.677 1.00 94.19 183 ALA A O 1
ATOM 1366 N N . THR A 1 184 ? 7.268 -15.639 -9.216 1.00 94.62 184 THR A N 1
ATOM 1367 C CA . THR A 1 184 ? 8.225 -16.347 -8.353 1.00 94.62 184 THR A CA 1
ATOM 1368 C C . THR A 1 184 ? 9.490 -15.535 -8.088 1.00 94.62 184 THR A C 1
ATOM 1370 O O . THR A 1 184 ? 10.116 -15.739 -7.044 1.00 94.62 184 THR A O 1
ATOM 1373 N N . GLY A 1 185 ? 9.836 -14.606 -8.983 1.00 96.44 185 GLY A N 1
ATOM 1374 C CA . GLY A 1 185 ? 11.037 -13.776 -8.931 1.00 96.44 185 GLY A CA 1
ATOM 1375 C C . GLY A 1 185 ? 10.711 -12.286 -9.026 1.00 96.44 185 GLY A C 1
ATOM 1376 O O . GLY A 1 185 ? 9.693 -11.895 -9.603 1.00 96.44 185 GLY A O 1
ATOM 1377 N N . TYR A 1 186 ? 11.569 -11.459 -8.425 1.00 97.38 186 TYR A N 1
ATOM 1378 C CA . TYR A 1 186 ? 11.425 -10.003 -8.397 1.00 97.38 186 TYR A CA 1
ATOM 1379 C C . TYR A 1 186 ? 12.782 -9.316 -8.574 1.00 97.38 186 TYR A C 1
ATOM 1381 O O . TYR A 1 186 ? 13.692 -9.505 -7.757 1.00 97.38 186 TYR A O 1
ATOM 1389 N N . THR A 1 187 ? 12.880 -8.460 -9.589 1.00 97.38 187 THR A N 1
ATOM 1390 C CA . THR A 1 187 ? 14.088 -7.693 -9.930 1.00 97.38 187 THR A CA 1
ATOM 1391 C C . THR A 1 187 ? 13.802 -6.196 -9.866 1.00 97.38 187 THR A C 1
ATOM 1393 O O . THR A 1 187 ? 12.776 -5.729 -10.358 1.00 97.38 187 THR A O 1
ATOM 1396 N N . LEU A 1 188 ? 14.692 -5.422 -9.248 1.00 97.50 188 LEU A N 1
ATOM 1397 C CA . LEU A 1 188 ? 14.581 -3.969 -9.167 1.00 97.50 188 LEU A CA 1
ATOM 1398 C C . LEU A 1 188 ? 15.036 -3.347 -10.493 1.00 97.50 188 LEU A C 1
ATOM 1400 O O . LEU A 1 188 ? 16.209 -3.412 -10.851 1.00 97.50 188 LEU A O 1
ATOM 1404 N N . VAL A 1 189 ? 14.104 -2.712 -11.198 1.00 97.44 189 VAL A N 1
ATOM 1405 C CA . VAL A 1 189 ? 14.356 -2.036 -12.480 1.00 97.44 189 VAL A CA 1
ATOM 1406 C C . VAL A 1 189 ? 14.761 -0.579 -12.260 1.00 97.44 189 VAL A C 1
ATOM 1408 O O . VAL A 1 189 ? 15.613 -0.050 -12.969 1.00 97.44 189 VAL A O 1
ATOM 1411 N N . GLY A 1 190 ? 14.177 0.075 -11.256 1.00 96.69 190 GLY A N 1
ATOM 1412 C CA . GLY A 1 190 ? 14.464 1.470 -10.945 1.00 96.69 190 GLY A CA 1
ATOM 1413 C C . GLY A 1 190 ? 14.014 1.864 -9.546 1.00 96.69 190 GLY A C 1
ATOM 1414 O O . GLY A 1 190 ? 13.113 1.257 -8.971 1.00 96.69 190 GLY A O 1
ATOM 1415 N N . GLU A 1 191 ? 14.642 2.898 -8.998 1.00 97.44 191 GLU A N 1
ATOM 1416 C CA . GLU A 1 191 ? 14.294 3.474 -7.701 1.00 97.44 191 GLU A CA 1
ATOM 1417 C C . GLU A 1 191 ? 14.366 4.999 -7.791 1.00 97.44 191 GLU A C 1
ATOM 1419 O O . GLU A 1 191 ? 15.323 5.555 -8.332 1.00 97.44 191 GLU A O 1
ATOM 1424 N N . SER A 1 192 ? 13.345 5.673 -7.268 1.00 97.19 192 SER A N 1
ATOM 1425 C CA . SER A 1 192 ? 13.272 7.127 -7.191 1.00 97.19 192 SER A CA 1
ATOM 1426 C C . SER A 1 192 ? 12.748 7.551 -5.828 1.00 97.19 192 SER A C 1
ATOM 1428 O O . SER A 1 192 ? 11.819 6.948 -5.292 1.00 97.19 192 SER A O 1
ATOM 1430 N N . THR A 1 193 ? 13.331 8.609 -5.274 1.00 97.06 193 THR A N 1
ATOM 1431 C CA . THR A 1 193 ? 12.882 9.206 -4.017 1.00 97.06 193 THR A CA 1
ATOM 1432 C C . THR A 1 193 ? 12.307 10.583 -4.310 1.00 97.06 193 THR A C 1
ATOM 1434 O O . THR A 1 193 ? 12.977 11.434 -4.894 1.00 97.06 193 THR A O 1
ATOM 1437 N N . LEU A 1 194 ? 11.063 10.801 -3.897 1.00 96.62 194 LEU A N 1
ATOM 1438 C CA . LEU A 1 194 ? 10.272 11.984 -4.207 1.00 96.62 194 LEU A CA 1
ATOM 1439 C C . LEU A 1 194 ? 9.841 12.671 -2.912 1.00 96.62 194 LEU A C 1
ATOM 1441 O O . LEU A 1 194 ? 9.272 12.035 -2.027 1.00 96.62 194 LEU A O 1
ATOM 1445 N N . GLY A 1 195 ? 10.073 13.978 -2.815 1.00 95.38 195 GLY A N 1
ATOM 1446 C CA . GLY A 1 195 ? 9.422 14.815 -1.811 1.00 95.38 195 GLY A CA 1
ATOM 1447 C C . GLY A 1 195 ? 8.068 15.265 -2.343 1.00 95.38 195 GLY A C 1
ATOM 1448 O O . GLY A 1 195 ? 8.015 16.024 -3.308 1.00 95.38 195 GLY A O 1
ATOM 1449 N N . VAL A 1 196 ? 6.980 14.788 -1.741 1.00 93.94 196 VAL A N 1
ATOM 1450 C CA . VAL A 1 196 ? 5.620 15.098 -2.186 1.00 93.94 196 VAL A CA 1
ATOM 1451 C C . VAL A 1 196 ? 4.961 16.059 -1.208 1.00 93.94 196 VAL A C 1
ATOM 1453 O O . VAL A 1 196 ? 4.710 15.736 -0.045 1.00 93.94 196 VAL A O 1
ATOM 1456 N N . GLU A 1 197 ? 4.670 17.255 -1.701 1.00 93.75 197 GLU A N 1
ATOM 1457 C CA . GLU A 1 197 ? 3.898 18.263 -0.984 1.00 93.75 197 GLU A CA 1
ATOM 1458 C C . GLU A 1 197 ? 2.389 17.986 -1.136 1.00 93.75 197 GLU A C 1
ATOM 1460 O O . GLU A 1 197 ? 1.937 17.464 -2.161 1.00 93.75 197 GLU A O 1
ATOM 1465 N N . PRO A 1 198 ? 1.563 18.299 -0.129 1.00 90.69 198 PRO A N 1
ATOM 1466 C CA . PRO A 1 198 ? 0.110 18.210 -0.252 1.00 90.69 198 PRO A CA 1
ATOM 1467 C C . PRO A 1 198 ? -0.426 18.999 -1.454 1.00 90.69 198 PRO A C 1
ATOM 1469 O O . PRO A 1 198 ? -0.134 20.177 -1.626 1.00 90.69 198 PRO A O 1
ATOM 1472 N N . GLY A 1 199 ? -1.212 18.340 -2.310 1.00 91.38 199 GLY A N 1
ATOM 1473 C CA . GLY A 1 199 ? -1.754 18.945 -3.531 1.00 91.38 199 GLY A CA 1
ATOM 1474 C C . GLY A 1 199 ? -0.784 18.995 -4.716 1.00 91.38 199 GLY A C 1
ATOM 1475 O O . GLY A 1 199 ? -1.209 19.369 -5.811 1.00 91.38 199 GLY A O 1
ATOM 1476 N N . SER A 1 200 ? 0.485 18.609 -4.541 1.00 94.31 200 SER A N 1
ATOM 1477 C CA . SER A 1 200 ? 1.444 18.560 -5.643 1.00 94.31 200 SER A CA 1
ATOM 1478 C C . SER A 1 200 ? 1.336 17.259 -6.442 1.00 94.31 200 SER A C 1
ATOM 1480 O O . SER A 1 200 ? 0.764 16.256 -5.999 1.00 94.31 200 SER A O 1
ATOM 1482 N N . ALA A 1 201 ? 1.866 17.303 -7.662 1.00 96.38 201 ALA A N 1
ATOM 1483 C CA . ALA A 1 201 ? 2.036 16.140 -8.515 1.00 96.38 201 ALA A CA 1
ATOM 1484 C C . ALA A 1 201 ? 3.529 15.908 -8.762 1.00 96.38 201 ALA A C 1
ATOM 1486 O O . ALA A 1 201 ? 4.285 16.854 -8.989 1.00 96.38 201 ALA A O 1
ATOM 1487 N N . SER A 1 202 ? 3.938 14.648 -8.734 1.00 96.94 202 SER A N 1
ATOM 1488 C CA . SER A 1 202 ? 5.283 14.199 -9.078 1.00 96.94 202 SER A CA 1
ATOM 1489 C C . SER A 1 202 ? 5.199 13.172 -10.198 1.00 96.94 202 SER A C 1
ATOM 1491 O O . SER A 1 202 ? 4.225 12.430 -10.287 1.00 96.94 202 SER A O 1
ATOM 1493 N N . GLN A 1 203 ? 6.214 13.140 -11.053 1.00 97.06 203 GLN A N 1
ATOM 1494 C CA . GLN A 1 203 ? 6.289 12.216 -12.177 1.00 97.06 203 GLN A CA 1
ATOM 1495 C C . GLN A 1 203 ? 7.425 11.220 -11.951 1.00 97.06 203 GLN A C 1
ATOM 1497 O O . GLN A 1 203 ? 8.488 11.587 -11.448 1.00 97.06 203 GLN A O 1
ATOM 1502 N N . VAL A 1 204 ? 7.184 9.968 -12.323 1.00 97.25 204 VAL A N 1
ATOM 1503 C CA . VAL A 1 204 ? 8.178 8.897 -12.371 1.00 97.25 204 VAL A CA 1
ATOM 1504 C C . VAL A 1 204 ? 8.194 8.344 -13.783 1.00 97.25 204 VAL A C 1
ATOM 1506 O O . VAL A 1 204 ? 7.158 7.917 -14.293 1.00 97.25 204 VAL A O 1
ATOM 1509 N N . ASP A 1 205 ? 9.367 8.358 -14.404 1.00 97.12 205 ASP A N 1
ATOM 1510 C CA . ASP A 1 205 ? 9.557 7.757 -15.717 1.00 97.12 205 ASP A CA 1
ATOM 1511 C C . ASP A 1 205 ? 9.587 6.232 -15.580 1.00 97.12 205 ASP A C 1
ATOM 1513 O O . ASP A 1 205 ? 10.246 5.675 -14.695 1.00 97.12 205 ASP A O 1
ATOM 1517 N N . LEU A 1 206 ? 8.837 5.558 -16.444 1.00 96.81 206 LEU A N 1
ATOM 1518 C CA . LEU A 1 206 ? 8.753 4.107 -16.507 1.00 96.81 206 LEU A CA 1
ATOM 1519 C C . LEU A 1 206 ? 9.770 3.566 -17.523 1.00 96.81 206 LEU A C 1
ATOM 1521 O O . LEU A 1 206 ? 10.125 4.253 -18.485 1.00 96.81 206 LEU A O 1
ATOM 1525 N N . PRO A 1 207 ? 10.259 2.328 -17.342 1.00 93.94 207 PRO A N 1
ATOM 1526 C CA . PRO A 1 207 ? 11.308 1.764 -18.191 1.00 93.94 207 PRO A CA 1
ATOM 1527 C C . PRO A 1 207 ? 10.845 1.478 -19.630 1.00 93.94 207 PRO A C 1
ATOM 1529 O O . PRO A 1 207 ? 11.671 1.301 -20.520 1.00 93.94 207 PRO A O 1
ATOM 1532 N N . ASP A 1 208 ? 9.536 1.458 -19.879 1.00 92.12 208 ASP A N 1
ATOM 1533 C CA . ASP A 1 208 ? 8.922 1.355 -21.206 1.00 92.12 208 ASP A CA 1
ATOM 1534 C C . ASP A 1 208 ? 8.782 2.715 -21.925 1.00 92.12 208 ASP A C 1
ATOM 1536 O O . ASP A 1 208 ? 8.244 2.780 -23.030 1.00 92.12 208 ASP A O 1
ATOM 1540 N N . GLY A 1 209 ? 9.278 3.801 -21.321 1.00 93.75 209 GLY A N 1
ATOM 1541 C CA . GLY A 1 209 ? 9.126 5.171 -21.816 1.00 93.75 209 GLY A CA 1
ATOM 1542 C C . GLY A 1 209 ? 7.809 5.834 -21.405 1.00 93.75 209 GLY A C 1
ATOM 1543 O O . GLY A 1 209 ? 7.575 6.988 -21.766 1.00 93.75 209 GLY A O 1
ATOM 1544 N N . GLY A 1 210 ? 6.962 5.125 -20.655 1.00 94.56 210 GLY A N 1
ATOM 1545 C CA . GLY A 1 210 ? 5.762 5.661 -20.037 1.00 94.56 210 GLY A CA 1
ATOM 1546 C C . GLY A 1 210 ? 6.046 6.605 -18.879 1.00 94.56 210 GLY A C 1
ATOM 1547 O O . GLY A 1 210 ? 7.177 6.757 -18.420 1.00 94.56 210 GLY A O 1
ATOM 1548 N N . THR A 1 211 ? 4.985 7.214 -18.359 1.00 97.00 211 THR A N 1
ATOM 1549 C CA . THR A 1 211 ? 5.079 8.071 -17.177 1.00 97.00 211 THR A CA 1
ATOM 1550 C C . THR A 1 211 ? 3.999 7.690 -16.173 1.00 97.00 211 THR A C 1
ATOM 1552 O O . THR A 1 211 ? 2.852 7.423 -16.538 1.00 97.00 211 THR A O 1
ATOM 1555 N N . ALA A 1 212 ? 4.384 7.630 -14.901 1.00 97.50 212 ALA A N 1
ATOM 1556 C CA . ALA A 1 212 ? 3.466 7.509 -13.782 1.00 97.50 212 ALA A CA 1
ATOM 1557 C C . ALA A 1 212 ? 3.395 8.858 -13.059 1.00 97.50 212 ALA A C 1
ATOM 1559 O O . ALA A 1 212 ? 4.414 9.390 -12.613 1.00 97.50 212 ALA A O 1
ATOM 1560 N N . VAL A 1 213 ? 2.195 9.418 -12.934 1.00 98.06 213 VAL A N 1
ATOM 1561 C CA . VAL A 1 213 ? 1.934 10.671 -12.224 1.00 98.06 213 VAL A CA 1
ATOM 1562 C C . VAL A 1 213 ? 1.335 10.351 -10.861 1.00 98.06 213 VAL A C 1
ATOM 1564 O O . VAL A 1 213 ? 0.268 9.752 -10.751 1.00 98.06 213 VAL A O 1
ATOM 1567 N N . LEU A 1 214 ? 2.021 10.780 -9.807 1.00 97.88 214 LEU A N 1
ATOM 1568 C CA . LEU A 1 214 ? 1.624 10.615 -8.417 1.00 97.88 214 LEU A CA 1
ATOM 1569 C C . LEU A 1 214 ? 1.134 11.968 -7.896 1.00 97.88 214 LEU A C 1
ATOM 1571 O O . LEU A 1 214 ? 1.923 12.903 -7.765 1.00 97.88 214 LEU A O 1
ATOM 1575 N N . ARG A 1 215 ? -0.161 12.100 -7.604 1.00 97.69 215 ARG A N 1
ATOM 1576 C CA . ARG A 1 215 ? -0.785 13.342 -7.125 1.00 97.69 215 ARG A CA 1
ATOM 1577 C C . ARG A 1 215 ? -1.238 13.194 -5.678 1.00 97.69 215 ARG A C 1
ATOM 1579 O O . ARG A 1 215 ? -2.108 12.385 -5.363 1.00 97.69 215 ARG A O 1
ATOM 1586 N N . SER A 1 216 ? -0.674 14.003 -4.788 1.00 96.56 216 SER A N 1
ATOM 1587 C CA . SER A 1 216 ? -1.054 14.007 -3.376 1.00 96.56 216 SER A CA 1
ATOM 1588 C C . SER A 1 216 ? -2.379 14.728 -3.170 1.00 96.56 216 SER A C 1
ATOM 1590 O O . SER A 1 216 ? -2.533 15.886 -3.553 1.00 96.56 216 SER A O 1
ATOM 1592 N N . ARG A 1 217 ? -3.332 14.072 -2.503 1.00 94.81 217 ARG A N 1
ATOM 1593 C CA . ARG A 1 217 ? -4.567 14.706 -2.005 1.00 94.81 217 ARG A CA 1
ATOM 1594 C C . ARG A 1 217 ? -4.403 15.308 -0.608 1.00 94.81 217 ARG A C 1
ATOM 1596 O O . ARG A 1 217 ? -5.361 15.840 -0.050 1.00 94.81 217 ARG A O 1
ATOM 1603 N N . GLY A 1 218 ? -3.199 15.222 -0.048 1.00 91.12 218 GLY A N 1
ATOM 1604 C CA . GLY A 1 218 ? -2.890 15.608 1.320 1.00 91.12 218 GLY A CA 1
ATOM 1605 C C . GLY A 1 218 ? -2.881 14.427 2.287 1.00 91.12 218 GLY A C 1
ATOM 1606 O O . GLY A 1 218 ? -3.078 13.265 1.924 1.00 91.12 218 GLY A O 1
ATOM 1607 N N . THR A 1 219 ? -2.608 14.745 3.549 1.00 91.25 219 THR A N 1
ATOM 1608 C CA . THR A 1 219 ? -2.480 13.760 4.625 1.00 91.25 219 THR A CA 1
ATOM 1609 C C . THR A 1 219 ? -3.633 13.918 5.606 1.00 91.25 219 THR A C 1
ATOM 1611 O O . THR A 1 219 ? -3.830 14.990 6.173 1.00 91.25 219 THR A O 1
ATOM 1614 N N . SER A 1 220 ? -4.380 12.842 5.853 1.00 89.00 220 SER A N 1
ATOM 1615 C CA . SER A 1 220 ? -5.463 12.808 6.839 1.00 89.00 220 SER A CA 1
ATOM 1616 C C . SER A 1 220 ? -5.215 11.702 7.851 1.00 89.00 220 SER A C 1
ATOM 1618 O O . SER A 1 220 ? -4.917 10.571 7.490 1.00 89.00 220 SER A O 1
ATOM 1620 N N . LEU A 1 221 ? -5.320 12.025 9.142 1.00 87.69 221 LEU A N 1
ATOM 1621 C CA . LEU A 1 221 ? -5.039 11.089 10.243 1.00 87.69 221 LEU A CA 1
ATOM 1622 C C . LEU A 1 221 ? -3.631 10.454 10.170 1.00 87.69 221 LEU A C 1
ATOM 1624 O O . LEU A 1 221 ? -3.440 9.329 10.613 1.00 87.69 221 LEU A O 1
ATOM 1628 N N . GLY A 1 222 ? -2.655 11.161 9.595 1.00 89.00 222 GLY A N 1
ATOM 1629 C CA . GLY A 1 222 ? -1.318 10.610 9.378 1.00 89.00 222 GLY A CA 1
ATOM 1630 C C . GLY A 1 222 ? -1.236 9.623 8.212 1.00 89.00 222 GLY A C 1
ATOM 1631 O O . GLY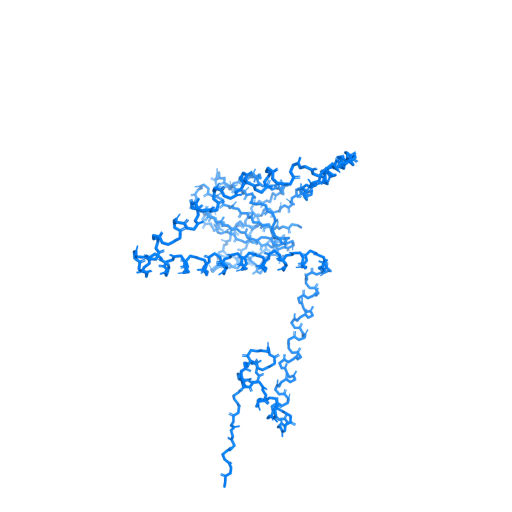 A 1 222 ? -0.175 9.056 8.009 1.00 89.00 222 GLY A O 1
ATOM 1632 N N . VAL A 1 223 ? -2.292 9.447 7.415 1.00 94.25 223 VAL A N 1
ATOM 1633 C CA . VAL A 1 223 ? -2.309 8.638 6.188 1.00 94.25 223 VAL A CA 1
ATOM 1634 C C . VAL A 1 223 ? -2.276 9.568 4.978 1.00 94.25 223 VAL A C 1
ATOM 1636 O O . VAL A 1 223 ? -3.110 10.466 4.858 1.00 94.25 223 VAL A O 1
ATOM 1639 N N . LEU A 1 224 ? -1.303 9.365 4.095 1.00 95.19 224 LEU A N 1
ATOM 1640 C CA . LEU A 1 224 ? -1.195 10.085 2.831 1.00 95.19 224 LEU A CA 1
ATOM 1641 C C . LEU A 1 224 ? -2.137 9.437 1.817 1.00 95.19 224 LEU A C 1
ATOM 1643 O O . LEU A 1 224 ? -2.055 8.227 1.599 1.00 95.19 224 LEU A O 1
ATOM 1647 N N . GLN A 1 225 ? -3.002 10.233 1.193 1.00 97.38 225 GLN A N 1
ATOM 1648 C CA . GLN A 1 225 ? -3.817 9.784 0.070 1.00 97.38 225 GLN A CA 1
ATOM 1649 C C . GLN A 1 225 ? -3.164 10.239 -1.237 1.00 97.38 225 GLN A C 1
ATOM 1651 O O . GLN A 1 225 ? -2.945 11.434 -1.446 1.00 97.38 225 GLN A O 1
ATOM 1656 N N . LEU A 1 226 ? -2.851 9.284 -2.106 1.00 97.81 226 LEU A N 1
ATOM 1657 C CA . LEU A 1 226 ? -2.114 9.510 -3.343 1.00 97.81 226 LEU A CA 1
ATOM 1658 C C . LEU A 1 226 ? -2.911 8.944 -4.516 1.00 97.81 226 LEU A C 1
ATOM 1660 O O . LEU A 1 226 ? -3.217 7.755 -4.539 1.00 97.81 226 LEU A O 1
ATOM 1664 N N . ASP A 1 227 ? -3.250 9.791 -5.478 1.00 98.00 227 ASP A N 1
ATOM 1665 C CA . ASP A 1 227 ? -3.742 9.334 -6.773 1.00 98.00 227 ASP A CA 1
ATOM 1666 C C . ASP A 1 227 ? -2.547 8.965 -7.642 1.00 98.00 227 ASP A C 1
ATOM 1668 O O . ASP A 1 227 ? -1.584 9.724 -7.728 1.00 98.00 227 ASP A O 1
ATOM 1672 N N . VAL A 1 228 ? -2.613 7.807 -8.279 1.00 97.75 228 VAL A N 1
ATOM 1673 C CA . VAL A 1 228 ? -1.589 7.306 -9.187 1.00 97.75 228 VAL A CA 1
ATOM 1674 C C . VAL A 1 228 ? -2.235 7.082 -10.542 1.00 97.75 228 VAL A C 1
ATOM 1676 O O . VAL A 1 228 ? -3.256 6.399 -10.648 1.00 97.75 228 VAL A O 1
ATOM 1679 N N . ASP A 1 229 ? -1.638 7.697 -11.550 1.00 97.81 229 ASP A N 1
ATOM 1680 C CA . ASP A 1 229 ? -2.073 7.686 -12.938 1.00 97.81 229 ASP A CA 1
ATOM 1681 C C . ASP A 1 229 ? -0.926 7.154 -13.803 1.00 97.81 229 ASP A C 1
ATOM 1683 O O . ASP A 1 229 ? 0.181 7.687 -13.725 1.00 97.81 229 ASP A O 1
ATOM 1687 N N . ILE A 1 230 ? -1.152 6.077 -14.556 1.00 96.81 230 ILE A N 1
ATOM 1688 C CA . ILE A 1 230 ? -0.133 5.429 -15.388 1.00 96.81 230 ILE A CA 1
ATOM 1689 C C . ILE A 1 230 ? -0.570 5.474 -16.852 1.00 96.81 230 ILE A C 1
ATOM 1691 O O . ILE A 1 230 ? -1.387 4.654 -17.283 1.00 96.81 230 ILE A O 1
ATOM 1695 N N . ASP A 1 231 ? 0.052 6.376 -17.612 1.00 92.62 231 ASP A N 1
ATOM 1696 C CA . ASP A 1 231 ? -0.335 6.748 -18.982 1.00 92.62 231 ASP A CA 1
ATOM 1697 C C . ASP A 1 231 ? -0.389 5.546 -19.941 1.00 92.62 231 ASP A C 1
ATOM 1699 O O . ASP A 1 231 ? -1.365 5.333 -20.648 1.00 92.62 231 ASP A O 1
ATOM 1703 N N . VAL A 1 232 ? 0.617 4.668 -19.902 1.00 90.62 232 VAL A N 1
ATOM 1704 C CA . VAL A 1 232 ? 0.734 3.545 -20.858 1.00 90.62 232 VAL A CA 1
ATOM 1705 C C . VAL A 1 232 ? -0.339 2.467 -20.662 1.00 90.62 232 VAL A C 1
ATOM 1707 O O . VAL A 1 232 ? -0.591 1.666 -21.562 1.00 90.62 232 VAL A O 1
ATOM 1710 N N . SER A 1 233 ? -0.973 2.419 -19.490 1.00 88.75 233 SER A N 1
ATOM 1711 C CA . SER A 1 233 ? -1.893 1.339 -19.112 1.00 88.75 233 SER A CA 1
ATOM 1712 C C . SER A 1 233 ? -3.317 1.802 -18.799 1.00 88.75 233 SER A C 1
ATOM 1714 O O . SER A 1 233 ? -4.136 0.965 -18.422 1.00 88.75 233 SER A O 1
ATOM 1716 N N . ASP A 1 234 ? -3.609 3.102 -18.923 1.00 91.75 234 ASP A N 1
ATOM 1717 C CA . ASP A 1 234 ? -4.871 3.725 -18.489 1.00 91.75 234 ASP A CA 1
ATOM 1718 C C . ASP A 1 234 ? -5.254 3.356 -17.035 1.00 91.75 234 ASP A C 1
ATOM 1720 O O . ASP A 1 234 ? -6.430 3.241 -16.669 1.00 91.75 234 ASP A O 1
ATOM 1724 N N . VAL A 1 235 ? -4.253 3.113 -16.179 1.00 93.69 235 VAL A N 1
ATOM 1725 C CA . VAL A 1 235 ? -4.474 2.728 -14.782 1.00 93.69 235 VAL A CA 1
ATOM 1726 C C . VAL A 1 235 ? -4.589 3.988 -13.939 1.00 93.69 235 VAL A C 1
ATOM 1728 O O . VAL A 1 235 ? -3.621 4.723 -13.756 1.00 93.69 235 VAL A O 1
ATOM 1731 N N . HIS A 1 236 ? -5.770 4.183 -13.354 1.00 96.75 236 HIS A N 1
ATOM 1732 C CA . HIS A 1 236 ? -6.035 5.224 -12.367 1.00 96.75 236 HIS A CA 1
ATOM 1733 C C . HIS A 1 236 ? -6.427 4.580 -11.040 1.00 96.75 236 HIS A C 1
ATOM 1735 O O . HIS A 1 236 ? -7.453 3.902 -10.939 1.00 96.75 236 HIS A O 1
ATOM 1741 N N . THR A 1 237 ? -5.628 4.794 -10.000 1.00 97.25 237 THR A N 1
ATOM 1742 C CA . THR A 1 237 ? -5.896 4.237 -8.672 1.00 97.25 237 THR A CA 1
ATOM 1743 C C . THR A 1 237 ? -5.585 5.239 -7.572 1.00 97.25 237 THR A C 1
ATOM 17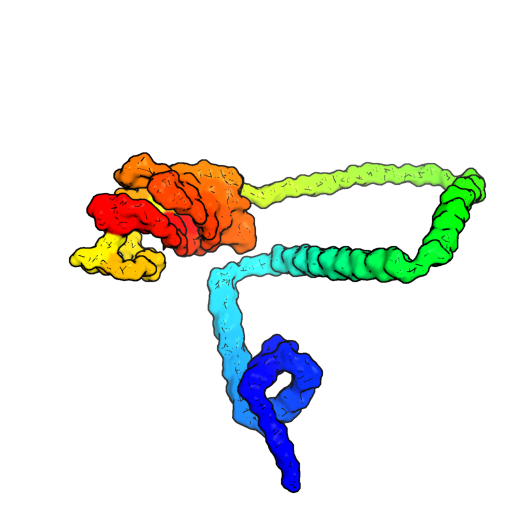45 O O . THR A 1 237 ? -4.796 6.161 -7.753 1.00 97.25 237 THR A O 1
ATOM 1748 N N . THR A 1 238 ? -6.204 5.062 -6.410 1.00 97.50 238 THR A N 1
ATOM 1749 C CA . THR A 1 238 ? -5.908 5.860 -5.220 1.00 97.50 238 THR A CA 1
ATOM 1750 C C . THR A 1 238 ? -5.340 4.945 -4.146 1.00 97.50 238 THR A C 1
ATOM 1752 O O . THR A 1 238 ? -5.994 3.990 -3.722 1.00 97.50 238 THR A O 1
ATOM 1755 N N . VAL A 1 239 ? -4.139 5.257 -3.665 1.00 97.19 239 VAL A N 1
ATOM 1756 C CA . VAL A 1 239 ? -3.468 4.520 -2.593 1.00 97.19 239 VAL A CA 1
ATOM 1757 C C . VAL A 1 239 ? -3.439 5.325 -1.300 1.00 97.19 239 VAL A C 1
ATOM 1759 O O . VAL A 1 239 ? -3.286 6.545 -1.294 1.00 97.19 239 VAL A O 1
ATOM 1762 N N . ASN A 1 240 ? -3.592 4.613 -0.186 1.00 97.06 240 ASN A N 1
ATOM 1763 C CA . ASN A 1 240 ? -3.504 5.163 1.161 1.00 97.06 240 ASN A CA 1
ATOM 1764 C C . ASN A 1 240 ? -2.227 4.636 1.827 1.00 97.06 240 ASN A C 1
ATOM 1766 O O . ASN A 1 240 ? -2.078 3.421 2.014 1.00 97.06 240 ASN A O 1
ATOM 1770 N N . LEU A 1 241 ? -1.324 5.552 2.176 1.00 96.50 241 LEU A N 1
ATOM 1771 C CA . LEU A 1 241 ? 0.026 5.276 2.667 1.00 96.50 241 LEU A CA 1
ATOM 1772 C C . LEU A 1 241 ? 0.206 5.796 4.099 1.00 96.50 241 LEU A C 1
ATOM 1774 O O . LEU A 1 241 ? 0.306 7.005 4.347 1.00 96.50 241 LEU A O 1
ATOM 1778 N N . ALA A 1 242 ? 0.267 4.874 5.057 1.00 96.38 242 ALA A N 1
ATOM 1779 C CA . ALA A 1 242 ? 0.701 5.176 6.419 1.00 96.38 242 ALA A CA 1
ATOM 1780 C C . ALA A 1 242 ? 2.245 5.256 6.481 1.00 96.38 242 ALA A C 1
ATOM 1782 O O . ALA A 1 242 ? 2.912 4.719 5.591 1.00 96.38 242 ALA A O 1
ATOM 1783 N N . PRO A 1 243 ? 2.834 5.928 7.485 1.00 96.06 243 PRO A N 1
ATOM 1784 C CA . PRO A 1 243 ? 4.288 5.990 7.644 1.00 96.06 243 PRO A CA 1
ATOM 1785 C C . PRO A 1 243 ? 4.899 4.586 7.743 1.00 96.06 243 PRO A C 1
ATOM 1787 O O . PRO A 1 243 ? 4.350 3.723 8.428 1.00 96.06 243 PRO A O 1
ATOM 1790 N N . GLY A 1 244 ? 6.002 4.346 7.036 1.00 95.50 244 GLY A N 1
ATOM 1791 C CA . GLY A 1 244 ? 6.697 3.058 6.998 1.00 95.50 244 GLY A CA 1
ATOM 1792 C C . GLY A 1 244 ? 5.992 1.943 6.217 1.00 95.50 244 GLY A C 1
ATOM 1793 O O . GLY A 1 244 ? 6.474 0.810 6.233 1.00 95.50 244 GLY A O 1
ATOM 1794 N N . THR A 1 245 ? 4.863 2.222 5.551 1.00 96.25 245 THR A N 1
ATOM 1795 C CA . THR A 1 245 ? 4.123 1.218 4.763 1.00 96.25 245 THR A CA 1
ATOM 1796 C C . THR A 1 245 ? 4.450 1.305 3.281 1.00 96.25 245 THR A C 1
ATOM 1798 O O . THR A 1 245 ? 4.719 2.392 2.761 1.00 96.25 245 THR A O 1
ATOM 1801 N N . THR A 1 246 ? 4.396 0.159 2.597 1.00 97.06 246 THR A N 1
ATOM 1802 C CA . THR A 1 246 ? 4.510 0.087 1.140 1.00 97.06 246 THR A CA 1
ATOM 1803 C C . THR A 1 246 ? 3.166 -0.320 0.531 1.00 97.06 246 THR A C 1
ATOM 1805 O O . THR A 1 246 ? 2.350 -1.026 1.127 1.00 97.06 246 THR A O 1
ATOM 1808 N N . ARG A 1 247 ? 2.865 0.224 -0.647 1.00 97.25 247 ARG A N 1
ATOM 1809 C CA . ARG A 1 247 ? 1.718 -0.172 -1.467 1.00 97.25 247 ARG A CA 1
ATOM 1810 C C . ARG A 1 247 ? 2.203 -0.514 -2.857 1.00 97.25 247 ARG A C 1
ATOM 1812 O O . ARG A 1 247 ? 3.044 0.188 -3.405 1.00 97.25 247 ARG A O 1
ATOM 1819 N N . THR A 1 248 ? 1.659 -1.584 -3.409 1.00 96.94 248 THR A N 1
ATOM 1820 C CA . THR A 1 248 ? 1.993 -2.076 -4.739 1.00 96.94 248 THR A CA 1
ATOM 1821 C C . THR A 1 248 ? 0.847 -1.780 -5.696 1.00 96.94 248 THR A C 1
ATOM 1823 O O . THR A 1 248 ? -0.328 -1.846 -5.328 1.00 96.94 248 THR A O 1
ATOM 1826 N N . ILE A 1 249 ? 1.199 -1.389 -6.914 1.00 96.12 249 ILE A N 1
ATOM 1827 C CA . ILE A 1 249 ? 0.274 -1.129 -8.015 1.00 96.12 249 ILE A CA 1
ATOM 1828 C C . ILE A 1 249 ? 0.793 -1.911 -9.215 1.00 96.12 249 ILE A C 1
ATOM 1830 O O . ILE A 1 249 ? 1.984 -1.853 -9.523 1.00 96.12 249 ILE A O 1
ATOM 1834 N N . ASP A 1 250 ? -0.089 -2.643 -9.885 1.00 95.25 250 ASP A N 1
ATOM 1835 C CA . ASP A 1 250 ? 0.261 -3.311 -11.132 1.00 95.25 250 ASP A CA 1
ATOM 1836 C C . ASP A 1 250 ? 0.433 -2.272 -12.246 1.00 95.25 250 ASP A C 1
ATOM 1838 O O . ASP A 1 250 ? -0.444 -1.440 -12.477 1.00 95.25 250 ASP A O 1
ATOM 1842 N N . GLY A 1 251 ? 1.584 -2.315 -12.912 1.00 92.94 251 GLY A N 1
ATOM 1843 C CA . GLY A 1 251 ? 1.925 -1.469 -14.048 1.00 92.94 251 GLY A CA 1
ATOM 1844 C C . GLY A 1 251 ? 1.848 -2.208 -15.392 1.00 92.94 251 GLY A C 1
ATOM 1845 O O . GLY A 1 251 ? 1.410 -3.365 -15.452 1.00 92.94 251 GLY A O 1
ATOM 1846 N N . PRO A 1 252 ? 2.281 -1.544 -16.481 1.00 93.81 252 PRO A N 1
ATOM 1847 C CA . PRO A 1 252 ? 2.399 -2.152 -17.807 1.00 93.81 252 PRO A CA 1
ATOM 1848 C C . PRO A 1 252 ? 3.427 -3.294 -17.822 1.00 93.81 252 PRO A C 1
ATOM 1850 O O . PRO A 1 252 ? 4.172 -3.512 -16.872 1.00 93.81 252 PRO A O 1
ATOM 1853 N N . THR A 1 253 ? 3.481 -4.071 -18.899 1.00 93.75 253 THR A N 1
ATOM 1854 C CA . THR A 1 253 ? 4.527 -5.093 -19.049 1.00 93.75 253 THR A CA 1
ATOM 1855 C C . THR A 1 253 ? 5.840 -4.467 -19.517 1.00 93.75 253 THR A C 1
ATOM 1857 O O . THR A 1 253 ? 5.827 -3.687 -20.466 1.00 93.75 253 THR A O 1
ATOM 1860 N N . HIS A 1 254 ? 6.967 -4.870 -18.932 1.00 92.12 254 HIS A N 1
ATOM 1861 C CA . HIS A 1 254 ? 8.316 -4.469 -19.339 1.00 92.12 254 HIS A CA 1
ATOM 1862 C C . HIS A 1 254 ? 9.133 -5.723 -19.672 1.00 92.12 254 HIS A C 1
ATOM 1864 O O . HIS A 1 254 ? 9.128 -6.673 -18.900 1.00 92.12 254 HIS A O 1
ATOM 1870 N N . ASP A 1 255 ? 9.761 -5.773 -20.850 1.00 92.19 255 ASP A N 1
ATOM 1871 C CA . ASP A 1 255 ? 10.532 -6.935 -21.334 1.00 92.19 255 ASP A CA 1
ATOM 1872 C C . ASP A 1 255 ? 9.781 -8.286 -21.290 1.00 92.19 255 ASP A C 1
ATOM 1874 O O . ASP A 1 255 ? 10.361 -9.366 -21.179 1.00 92.19 255 ASP A O 1
ATOM 1878 N N . GLY A 1 256 ? 8.452 -8.234 -21.437 1.00 92.56 256 GLY A N 1
ATOM 1879 C CA . GLY A 1 256 ? 7.575 -9.409 -21.374 1.00 92.56 256 GLY A CA 1
ATOM 1880 C C . GLY A 1 256 ? 7.281 -9.902 -19.953 1.00 92.56 256 GLY A C 1
ATOM 1881 O O . GLY A 1 256 ? 6.629 -10.934 -19.797 1.00 92.56 256 GLY A O 1
ATOM 1882 N N . GLU A 1 257 ? 7.726 -9.168 -18.940 1.00 94.75 257 GLU A N 1
ATOM 1883 C CA . GLU A 1 257 ? 7.469 -9.400 -17.522 1.00 94.75 257 GLU A CA 1
ATOM 1884 C C . GLU A 1 257 ? 6.500 -8.347 -16.979 1.00 94.75 257 GLU A C 1
ATOM 1886 O O . GLU A 1 257 ? 6.239 -7.314 -17.604 1.00 94.75 257 GLU A O 1
ATOM 1891 N N . ALA A 1 258 ? 5.902 -8.621 -15.824 1.00 94.88 258 ALA A N 1
ATOM 1892 C CA . ALA A 1 258 ? 4.908 -7.730 -15.249 1.00 94.88 258 ALA A CA 1
ATOM 1893 C C . ALA A 1 258 ? 5.595 -6.644 -14.414 1.00 94.88 258 ALA A C 1
ATOM 1895 O O . ALA A 1 258 ? 6.272 -6.967 -13.439 1.00 94.88 258 ALA A O 1
ATOM 1896 N N . LEU A 1 259 ? 5.404 -5.363 -14.745 1.00 96.50 259 LEU A N 1
ATOM 1897 C CA . LEU A 1 259 ? 5.916 -4.283 -13.906 1.00 96.50 259 LEU A CA 1
ATOM 1898 C C . LEU A 1 259 ? 5.004 -4.101 -12.689 1.00 96.50 259 LEU A C 1
ATOM 1900 O O . LEU A 1 259 ? 3.777 -4.074 -12.799 1.00 96.50 259 LEU A O 1
ATOM 1904 N N . VAL A 1 260 ? 5.613 -3.943 -11.524 1.00 96.94 260 VAL A N 1
ATOM 1905 C CA . VAL A 1 260 ? 4.963 -3.617 -10.258 1.00 96.94 260 VAL A CA 1
ATOM 1906 C C . VAL A 1 260 ? 5.592 -2.333 -9.732 1.00 96.94 260 VAL A C 1
ATOM 1908 O O . VAL A 1 260 ? 6.810 -2.228 -9.598 1.00 96.94 260 VAL A O 1
ATOM 1911 N N . ILE A 1 261 ? 4.761 -1.345 -9.421 1.00 97.50 261 ILE A N 1
ATOM 1912 C CA . ILE A 1 261 ? 5.186 -0.078 -8.829 1.00 97.50 261 ILE A CA 1
ATOM 1913 C C . ILE A 1 261 ? 4.965 -0.178 -7.321 1.00 97.50 261 ILE A C 1
ATOM 1915 O O . ILE A 1 261 ? 3.827 -0.205 -6.852 1.00 97.50 261 ILE A O 1
ATOM 1919 N N . ALA A 1 262 ? 6.050 -0.251 -6.556 1.00 97.94 262 ALA A N 1
ATOM 1920 C CA . ALA A 1 262 ? 6.026 -0.278 -5.100 1.00 97.94 262 ALA A CA 1
ATOM 1921 C C . ALA A 1 262 ? 6.315 1.122 -4.545 1.00 97.94 262 ALA A C 1
ATOM 1923 O O . ALA A 1 262 ? 7.400 1.665 -4.736 1.00 97.94 262 ALA A O 1
ATOM 1924 N N . ILE A 1 263 ? 5.343 1.709 -3.854 1.00 98.00 263 ILE A N 1
ATOM 1925 C CA . ILE A 1 263 ? 5.421 3.053 -3.280 1.00 98.00 263 ILE A CA 1
ATOM 1926 C C . ILE A 1 263 ? 5.520 2.915 -1.766 1.00 98.00 263 ILE A C 1
ATOM 1928 O O . ILE A 1 263 ? 4.557 2.509 -1.113 1.00 98.00 263 ILE A O 1
ATOM 1932 N N . THR A 1 264 ? 6.679 3.247 -1.212 1.00 97.88 264 THR A N 1
ATOM 1933 C CA . THR A 1 264 ? 6.945 3.273 0.227 1.00 97.88 264 THR A CA 1
ATOM 1934 C C . THR A 1 264 ? 6.857 4.703 0.727 1.00 97.88 264 THR A C 1
ATOM 1936 O O . THR A 1 264 ? 7.416 5.613 0.118 1.00 97.88 264 THR A O 1
ATOM 1939 N N . ARG A 1 265 ? 6.179 4.908 1.854 1.00 96.81 265 ARG A N 1
ATOM 1940 C CA . ARG A 1 265 ? 6.295 6.153 2.609 1.00 96.81 265 ARG A CA 1
ATOM 1941 C C . ARG A 1 265 ? 7.320 5.970 3.718 1.00 96.81 265 ARG A C 1
ATOM 1943 O O . ARG A 1 265 ? 7.133 5.087 4.555 1.00 96.81 265 ARG A O 1
ATOM 1950 N N . GLU A 1 266 ? 8.352 6.804 3.716 1.00 94.12 266 GLU A N 1
ATOM 1951 C CA . GLU A 1 266 ? 9.384 6.822 4.763 1.00 94.12 266 GLU A CA 1
ATOM 1952 C C . GLU A 1 266 ? 8.844 7.368 6.097 1.00 94.12 266 GLU A C 1
ATOM 1954 O O . GLU A 1 266 ? 7.923 8.226 6.083 1.00 94.12 266 GLU A O 1
#

Secondary structure (DSSP, 8-state):
-----PPPHHHHHHHHTT--GGGHHHHHHHHHH-HHHHHHHHHHHHHHHHHHHHHHHHH----HHHHHHHHHHHHHHHHHHHHHHHHHHHHHHHHHS-TTHHHHHHHHHHHHHHHHHHHHHHHTTS----------------------PPEEEEEEEEEEESS---B-GGGTTTTTT---TT--EEEEEEEEEEEE-TT-EEEEE-TTS-EEEEEEEEEETTEEEEEEEEGGGTEEEEEEE-TT-EEEEEEEEETTEEEEEEEEE-

Radius of gyration: 31.71 Å; chains: 1; bounding box: 74×86×60 Å

pLDDT: mean 80.0, std 19.48, range [41.44, 98.25]

Foldseek 3Di:
DDDPPDDDLVLLLCLLVVNNPPCNVVLVVVCVVDVVSVVSNVVSVVVVVVVVVVVCVVLDPDDVVVVVVVVVVVVVVVCCVVVVVVVVVVVVVVVVPDPPVVVVVVVVVVVVVVVVVVVVVVVVPDDDDPPPPPPPPPPPPPPPPPPQFFWKKKKWKKFFDLPDQAEDPVCVVVVVQVDDPRGRYIDTPDMDIDRHTAQDWDWDQDPVRWIKIWGWPGADPQWTWIWIATVVPRDTDIDTAHAQDKHWDWHDDDPNTTIIIIMHTD

Sequence (266 aa):
MRNKRSVSSEMVHAWVDGEAGERAKDVAALVANDPALTAEADRVRNTGAALRSMVDDGMGPVDPLIAVIRIRQLIAHHKERTFLGKLASWWSDVTTFNRRAFAGVAVAMALGAVSAPLVVYVMGRSSFEPAVLSTAAADTTSYVPASDTAVMLTVRLVSANDRDSVIDTGLRRIAAELTRPGATGYTLVGESTLGVEPGSASQVDLPDGGTAVLRSRGTSLGVLQLDVDIDVSDVHTTVNLAPGTTRTIDGPTHDGEALVIAITRE